Protein AF-C5K508-F1 (afdb_monomer_lite)

Secondary structure (DSSP, 8-state):
--------------------------------------HHHHHHHHHHHHHHHHHHHHHHHHHHHHHHHHHHHHHHHHHHHHHHHHHHHHHHHHHHHHHHHHHHHHHHHHHHHHHHHHHHHHHHHHHHHHS-SSHHHHHHHHHHHHHHHHHS---HHHHHHHHHHHHHHHHHHHHHHHHHHS-----------------------HHHHHHHHHTT-----SGGGHHHHHHHHHHHHHHHHHHHHHHHHHHHHHHHHHHHHHHHHHHHHHHHHHHHHHHHTT-

Organism: Perkinsus marinus (strain ATCC 50983 / TXsc) (NCBI:txid423536)

Sequence (283 aa):
MSNAKNATTDAAASKESHSDAKATANAAAAHTRPQPVDRAYYEKKIDKLSEEIKGLQAKVHDLNEKIHGKSEGKDEFLRKRDLLKQQMDEQQKLVSDLETKRSKTQDGIHSKQTEGRQLRAELSSMQKKLGFSTEDQIDDKIAEIEYRMHTESLDLKKEKELIDGTKALVQKKDRVQNYYFAPTAQKKKGKHNKQGASQAAFKHGLDTLQLFSDMKVDAPKNRDDVPKCLEDLNKRLGEYKDLQKVEYENRQKRREAREAAAKAAAEQADETAKQAETTEVTA

Foldseek 3Di:
DDDDDDDDDDDDDDDDDDDDDDDDDDDDDDPPDPDPDPVVVVVVVVVVVVVVVVVVVVVVVVVVVVVVVVVVVVVVVVVVVVVVVVVVVVVVVVVVVVVVVVVVVVVVVVVVVVVVVVVVVVLVVVCVVLVDDDLVVLVVVLVVLVVCLVPDDDDPVVNVVSVVVNVVSVVSSVVNVCVVPDDPDDPDDDDDDDDDDDFQFDDDDPVRCVVCVVLVADDQGGPVCVVVSVVSVVVSVVVVVVVVVVVVVVVVVVVVVVVVVVVVVVVVVVVVVVVVVVVVVVD

Radius of gyration: 53.63 Å; chains: 1; bounding box: 136×72×134 Å

Structure (mmCIF, N/CA/C/O backbone):
data_AF-C5K508-F1
#
_entry.id   AF-C5K508-F1
#
loop_
_atom_site.group_PDB
_atom_site.id
_atom_site.type_symbol
_atom_site.label_atom_id
_atom_site.label_alt_id
_atom_site.label_comp_id
_atom_site.label_asym_id
_atom_site.label_entity_id
_atom_site.label_seq_id
_atom_site.pdbx_PDB_ins_code
_atom_site.Cartn_x
_atom_site.Cartn_y
_atom_site.Cartn_z
_atom_site.occupancy
_atom_site.B_iso_or_equiv
_atom_site.auth_seq_id
_atom_site.auth_comp_id
_atom_site.auth_asym_id
_atom_site.a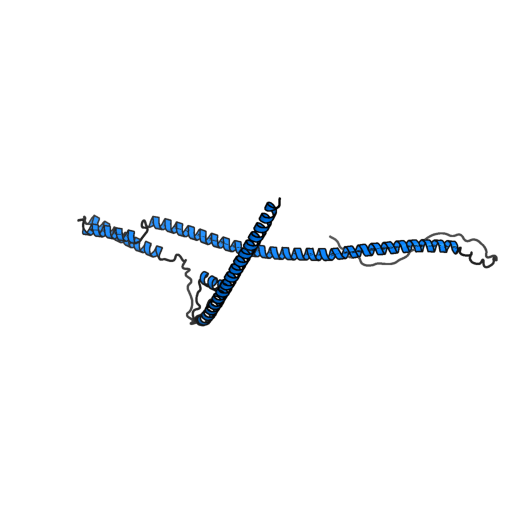uth_atom_id
_atom_site.pdbx_PDB_model_num
ATOM 1 N N . MET A 1 1 ? 55.690 3.849 -3.141 1.00 44.03 1 MET A N 1
ATOM 2 C CA . MET A 1 1 ? 56.473 3.247 -4.235 1.00 44.03 1 MET A CA 1
ATOM 3 C C . MET A 1 1 ? 56.521 4.235 -5.388 1.00 44.03 1 MET A C 1
ATOM 5 O O . MET A 1 1 ? 55.485 4.607 -5.913 1.00 44.03 1 MET A O 1
ATOM 9 N N . SER A 1 2 ? 57.732 4.741 -5.601 1.00 40.25 2 SER A N 1
ATOM 10 C CA . SER A 1 2 ? 58.355 5.394 -6.758 1.00 40.25 2 SER A CA 1
ATOM 11 C C . SER A 1 2 ? 57.509 5.840 -7.965 1.00 40.25 2 SER A C 1
ATOM 13 O O . SER A 1 2 ? 56.996 5.022 -8.717 1.00 40.25 2 SER A O 1
ATOM 15 N N . ASN A 1 3 ? 57.471 7.168 -8.154 1.00 31.98 3 ASN A N 1
ATOM 16 C CA . ASN A 1 3 ? 57.914 7.935 -9.335 1.00 31.98 3 ASN A CA 1
ATOM 17 C C . ASN A 1 3 ? 58.045 7.198 -10.686 1.00 31.98 3 ASN A C 1
ATOM 19 O O . ASN A 1 3 ? 58.852 6.285 -10.799 1.00 31.98 3 ASN A O 1
ATOM 23 N N . ALA A 1 4 ? 57.478 7.755 -11.763 1.00 36.47 4 ALA A N 1
ATOM 24 C CA . ALA A 1 4 ? 58.166 8.776 -12.571 1.00 36.47 4 ALA A CA 1
ATOM 25 C C . ALA A 1 4 ? 57.400 9.097 -13.869 1.00 36.47 4 ALA A C 1
ATOM 27 O O . ALA A 1 4 ? 57.028 8.222 -14.645 1.00 36.47 4 ALA A O 1
ATOM 28 N N . LYS A 1 5 ? 57.237 10.401 -14.100 1.00 44.75 5 LYS A N 1
ATOM 29 C CA . LYS A 1 5 ? 57.062 11.037 -15.409 1.00 44.75 5 LYS A CA 1
ATOM 30 C C . LYS A 1 5 ? 58.228 10.632 -16.317 1.00 44.75 5 LYS A C 1
ATOM 32 O O . LYS A 1 5 ? 59.346 10.552 -15.818 1.00 44.75 5 LYS A O 1
ATOM 37 N N . ASN A 1 6 ? 58.015 10.524 -17.627 1.00 35.09 6 ASN A N 1
ATOM 38 C CA . ASN A 1 6 ? 59.122 10.780 -18.542 1.00 35.09 6 ASN A CA 1
ATOM 39 C C . ASN A 1 6 ? 58.674 11.567 -19.769 1.00 35.09 6 ASN A C 1
ATOM 41 O O . ASN A 1 6 ? 57.766 11.175 -20.499 1.00 35.09 6 ASN A O 1
ATOM 45 N N . ALA A 1 7 ? 59.314 12.723 -19.902 1.00 34.38 7 ALA A N 1
ATOM 46 C CA . ALA A 1 7 ? 59.266 13.630 -21.023 1.00 34.38 7 ALA A CA 1
ATOM 47 C C . ALA A 1 7 ? 60.379 13.274 -22.023 1.00 34.38 7 ALA A C 1
ATOM 49 O O . ALA A 1 7 ? 61.382 12.672 -21.653 1.00 34.38 7 ALA A O 1
ATOM 50 N N . THR A 1 8 ? 60.140 13.670 -23.271 1.00 36.06 8 THR A N 1
ATOM 51 C CA . THR A 1 8 ? 61.057 14.212 -24.286 1.00 36.06 8 THR A CA 1
ATOM 52 C C . THR A 1 8 ? 62.566 14.061 -24.084 1.00 36.06 8 THR A C 1
ATOM 54 O O . THR A 1 8 ? 63.089 14.474 -23.057 1.00 36.06 8 THR A O 1
ATOM 57 N N . THR A 1 9 ? 63.258 13.602 -25.134 1.00 32.59 9 THR A N 1
ATOM 58 C CA . THR A 1 9 ? 64.626 13.961 -25.604 1.00 32.59 9 THR A CA 1
ATOM 59 C C . THR A 1 9 ? 65.100 12.830 -26.525 1.00 32.59 9 THR A C 1
ATOM 61 O O . THR A 1 9 ? 64.701 11.688 -26.342 1.00 32.59 9 THR A O 1
ATOM 64 N N . ASP A 1 10 ? 65.945 12.989 -27.528 1.00 29.41 10 ASP A N 1
ATOM 65 C CA . ASP A 1 10 ? 66.418 14.093 -28.354 1.00 29.41 10 ASP A CA 1
ATOM 66 C C . ASP A 1 10 ? 67.179 13.387 -29.494 1.00 29.41 10 ASP A C 1
ATOM 68 O O . ASP A 1 10 ? 67.627 12.244 -29.350 1.00 29.41 10 ASP A O 1
ATOM 72 N N . ALA A 1 11 ? 67.296 14.042 -30.637 1.00 36.09 11 ALA A N 1
ATOM 73 C CA . ALA A 1 11 ? 68.071 13.556 -31.762 1.00 36.09 11 ALA A CA 1
ATOM 74 C C . ALA A 1 11 ? 69.574 13.709 -31.483 1.00 36.09 11 ALA A C 1
ATOM 76 O O . ALA A 1 11 ? 70.028 14.793 -31.133 1.00 36.09 11 ALA A O 1
ATOM 77 N N . ALA A 1 12 ? 70.372 12.670 -31.735 1.00 30.33 12 ALA A N 1
ATOM 78 C CA . ALA A 1 12 ? 71.797 12.834 -32.018 1.00 30.33 12 ALA A CA 1
ATOM 79 C C . ALA A 1 12 ? 72.340 11.623 -32.782 1.00 30.33 12 ALA A C 1
ATOM 81 O O . ALA A 1 12 ? 72.345 10.493 -32.300 1.00 30.33 12 ALA A O 1
ATOM 82 N N . ALA A 1 13 ? 72.801 11.893 -33.999 1.00 41.47 13 ALA A N 1
ATOM 83 C CA . ALA A 1 13 ? 73.589 10.993 -34.817 1.00 41.47 13 ALA A CA 1
ATOM 84 C C . ALA A 1 13 ? 75.016 10.848 -34.260 1.00 41.47 13 ALA A C 1
ATOM 86 O O . ALA A 1 13 ? 75.629 11.842 -33.875 1.00 41.47 13 ALA A O 1
ATOM 87 N N . SER A 1 14 ? 75.598 9.650 -34.351 1.00 33.84 14 SER A N 1
ATOM 88 C CA . SER A 1 14 ? 77.055 9.470 -34.371 1.00 33.84 14 SER A CA 1
ATOM 89 C C . SER A 1 14 ? 77.450 8.220 -35.167 1.00 33.84 14 SER A C 1
ATOM 91 O O . SER A 1 14 ? 77.230 7.094 -34.734 1.00 33.84 14 SER A O 1
ATOM 93 N N . LYS A 1 15 ? 77.945 8.499 -36.376 1.00 33.75 15 LYS A N 1
ATOM 94 C CA . LYS A 1 15 ? 79.150 8.007 -37.072 1.00 33.75 15 LYS A CA 1
ATOM 95 C C . LYS A 1 15 ? 79.845 6.688 -36.682 1.00 33.75 15 LYS A C 1
ATOM 97 O O . LYS A 1 15 ? 79.906 6.303 -35.526 1.00 33.75 15 LYS A O 1
ATOM 102 N N . GLU A 1 16 ? 80.572 6.236 -37.718 1.00 31.34 16 GLU A N 1
ATOM 103 C CA . GLU A 1 16 ? 81.822 5.450 -37.760 1.00 31.34 16 GLU A CA 1
ATOM 104 C C . GLU A 1 16 ? 81.652 3.930 -37.974 1.00 31.34 16 GLU A C 1
ATOM 106 O O . GLU A 1 16 ? 80.855 3.288 -37.312 1.00 31.34 16 GLU A O 1
ATOM 111 N N . SER A 1 17 ? 82.346 3.272 -38.914 1.00 29.73 17 SER A N 1
ATOM 112 C CA . SER A 1 17 ? 83.700 3.546 -39.422 1.00 29.73 17 SER A CA 1
ATOM 113 C C . SER A 1 17 ? 84.120 2.644 -40.610 1.00 29.73 17 SER A C 1
ATOM 115 O O . SER A 1 17 ? 83.518 1.600 -40.847 1.00 29.73 17 SER A O 1
ATOM 117 N N . HIS A 1 18 ? 85.234 3.062 -41.241 1.00 29.34 18 HIS A N 1
ATOM 118 C CA . HIS A 1 18 ? 86.275 2.279 -41.942 1.00 29.34 18 HIS A CA 1
ATOM 119 C C . HIS A 1 18 ? 85.999 1.771 -43.376 1.00 29.34 18 HIS A C 1
ATOM 121 O O . HIS A 1 18 ? 84.923 1.288 -43.686 1.00 29.34 18 HIS A O 1
ATOM 127 N N . SER A 1 19 ? 86.937 1.832 -44.329 1.00 31.22 19 SER A N 1
ATOM 128 C CA . SER A 1 19 ? 88.363 2.205 -44.302 1.00 31.22 19 SER A CA 1
ATOM 129 C C . SER A 1 19 ? 88.900 2.398 -45.728 1.00 31.22 19 SER A C 1
ATOM 131 O O . SER A 1 19 ? 88.330 1.909 -46.700 1.00 31.22 19 SER A O 1
ATOM 133 N N . ASP A 1 20 ? 90.026 3.101 -45.787 1.00 30.73 20 ASP A N 1
ATOM 134 C CA . ASP A 1 20 ? 90.875 3.512 -46.903 1.00 30.73 20 ASP A CA 1
ATOM 135 C C . ASP A 1 20 ? 91.173 2.503 -48.026 1.00 30.73 20 ASP A C 1
ATOM 137 O O . ASP A 1 20 ? 91.493 1.344 -47.777 1.00 30.73 20 ASP A O 1
ATOM 141 N N . ALA A 1 21 ? 91.276 3.023 -49.256 1.00 31.84 21 ALA A N 1
ATOM 142 C CA . ALA A 1 21 ? 92.360 2.679 -50.182 1.00 31.84 21 ALA A CA 1
ATOM 143 C C . ALA A 1 21 ? 92.530 3.785 -51.243 1.00 31.84 21 ALA A C 1
ATOM 145 O O . ALA A 1 21 ? 91.704 3.973 -52.133 1.00 31.84 21 ALA A O 1
ATOM 146 N N . LYS A 1 22 ? 93.631 4.530 -51.133 1.00 36.38 22 LYS A N 1
ATOM 147 C CA . LYS A 1 22 ? 94.091 5.564 -52.067 1.00 36.38 22 LYS A CA 1
ATOM 148 C C . LYS A 1 22 ? 95.100 4.945 -53.033 1.00 36.38 22 LYS A C 1
ATOM 150 O O . LYS A 1 22 ? 96.170 4.561 -52.574 1.00 36.38 22 LYS A O 1
ATOM 155 N N . ALA A 1 23 ? 94.834 4.936 -54.341 1.00 33.88 23 ALA A N 1
ATOM 156 C CA . ALA A 1 23 ? 95.890 4.823 -55.351 1.00 33.88 23 ALA A CA 1
ATOM 157 C C . ALA A 1 23 ? 95.433 5.268 -56.757 1.00 33.88 23 ALA A C 1
ATOM 159 O O . ALA A 1 23 ? 94.454 4.775 -57.301 1.00 33.88 23 ALA A O 1
ATOM 160 N N . THR A 1 24 ? 96.248 6.159 -57.327 1.00 32.78 24 THR A N 1
ATOM 161 C CA . THR A 1 24 ? 96.555 6.365 -58.755 1.00 32.78 24 THR A CA 1
ATOM 162 C C . THR A 1 24 ? 95.578 7.080 -59.701 1.00 32.78 24 THR A C 1
ATOM 164 O O . THR A 1 24 ? 94.608 6.527 -60.195 1.00 32.78 24 THR A O 1
ATOM 167 N N . ALA A 1 25 ? 96.036 8.282 -60.069 1.00 33.72 25 ALA A N 1
ATOM 168 C CA . ALA A 1 25 ? 96.299 8.718 -61.442 1.00 33.72 25 ALA A CA 1
ATOM 169 C C . ALA A 1 25 ? 95.105 9.047 -62.351 1.00 33.72 25 ALA A C 1
ATOM 171 O O . ALA A 1 25 ? 94.500 8.211 -63.012 1.00 33.72 25 ALA A O 1
ATOM 172 N N . ASN A 1 26 ? 94.895 10.354 -62.464 1.00 43.97 26 ASN A N 1
ATOM 173 C CA . ASN A 1 26 ? 94.191 11.019 -63.542 1.00 43.97 26 ASN A CA 1
ATOM 174 C C . ASN A 1 26 ? 94.974 10.823 -64.860 1.00 43.97 26 ASN A C 1
ATOM 176 O O . ASN A 1 26 ? 96.037 11.417 -65.040 1.00 43.97 26 ASN A O 1
ATOM 180 N N . ALA A 1 27 ? 94.465 9.983 -65.761 1.0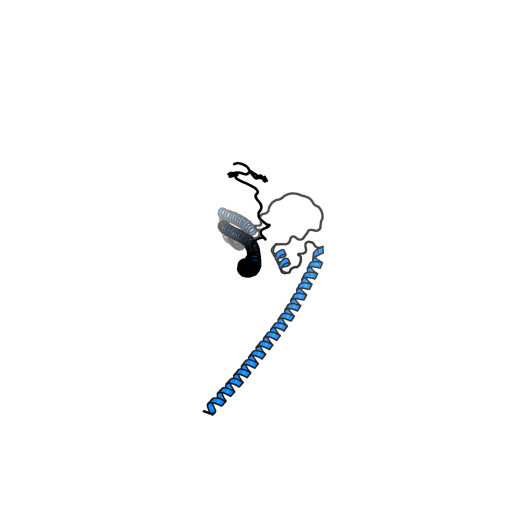0 32.78 27 ALA A N 1
ATOM 181 C CA . ALA A 1 27 ? 94.896 9.901 -67.153 1.00 32.78 27 ALA A CA 1
ATOM 182 C C . ALA A 1 27 ? 93.656 9.714 -68.041 1.00 32.78 27 ALA A C 1
ATOM 184 O O . ALA A 1 27 ? 92.943 8.722 -67.936 1.00 32.78 27 ALA A O 1
ATOM 185 N N . ALA A 1 28 ? 93.398 10.739 -68.853 1.00 43.41 28 ALA A N 1
ATOM 186 C CA . ALA A 1 28 ? 92.425 10.866 -69.935 1.00 43.41 28 ALA A CA 1
ATOM 187 C C . ALA A 1 28 ? 91.608 9.613 -70.326 1.00 43.41 28 ALA A C 1
ATOM 189 O O . ALA A 1 28 ? 92.114 8.697 -70.969 1.00 43.41 28 ALA A O 1
ATOM 190 N N . ALA A 1 29 ? 90.295 9.662 -70.089 1.00 34.56 29 ALA A N 1
ATOM 191 C CA . ALA A 1 29 ? 89.315 8.901 -70.855 1.00 34.56 29 ALA A CA 1
ATOM 192 C C . ALA A 1 29 ? 88.027 9.727 -70.975 1.00 34.56 29 ALA A C 1
ATOM 194 O O . ALA A 1 29 ? 87.603 10.380 -70.025 1.00 34.56 29 ALA A O 1
ATOM 195 N N . ALA A 1 30 ? 87.464 9.738 -72.180 1.00 39.62 30 ALA A N 1
ATOM 196 C CA . ALA A 1 30 ? 86.251 10.433 -72.588 1.00 39.62 30 ALA A CA 1
ATOM 197 C C . ALA A 1 30 ? 85.126 10.396 -71.538 1.00 39.62 30 ALA A C 1
ATOM 199 O O . ALA A 1 30 ? 84.990 9.412 -70.814 1.00 39.62 30 ALA A O 1
ATOM 200 N N . HIS A 1 31 ? 84.262 11.422 -71.524 1.00 45.31 31 HIS A N 1
ATOM 201 C CA . HIS A 1 31 ? 82.922 11.307 -70.940 1.00 45.31 31 HIS A CA 1
ATOM 202 C C . HIS A 1 31 ? 82.271 10.030 -71.490 1.00 45.31 31 HIS A C 1
ATOM 204 O O . HIS A 1 31 ? 81.751 10.007 -72.608 1.00 45.31 31 HIS A O 1
ATOM 210 N N . THR A 1 32 ? 82.320 8.945 -70.724 1.00 55.44 32 THR A N 1
ATOM 211 C CA . THR A 1 32 ? 81.478 7.792 -70.976 1.00 55.44 32 THR A CA 1
ATOM 212 C C . THR A 1 32 ? 80.079 8.288 -70.669 1.00 55.44 32 THR A C 1
ATOM 214 O O . THR A 1 32 ? 79.766 8.657 -69.537 1.00 55.44 32 THR A O 1
ATOM 217 N N . ARG A 1 33 ? 79.253 8.399 -71.718 1.00 53.88 33 ARG A N 1
ATOM 218 C CA . ARG A 1 33 ? 77.805 8.579 -71.567 1.00 53.88 33 ARG A CA 1
ATOM 219 C C . ARG A 1 33 ? 77.362 7.630 -70.448 1.00 53.88 33 ARG A C 1
ATOM 221 O O . ARG A 1 33 ? 77.804 6.476 -70.483 1.00 53.88 33 ARG A O 1
ATOM 228 N N . PRO A 1 34 ? 76.547 8.082 -69.473 1.00 61.75 34 PRO A N 1
ATOM 229 C CA . PRO A 1 34 ? 75.991 7.170 -68.485 1.00 61.75 34 PRO A CA 1
ATOM 230 C C . PRO A 1 34 ? 75.441 5.968 -69.248 1.00 61.75 34 PRO A C 1
ATOM 232 O O . PRO A 1 34 ? 74.721 6.153 -70.237 1.00 61.75 34 PRO A O 1
ATOM 235 N N . GLN A 1 35 ? 75.892 4.770 -68.860 1.00 62.00 35 GLN A N 1
ATOM 236 C CA . GLN A 1 35 ? 75.437 3.504 -69.435 1.00 62.00 35 GLN A CA 1
ATOM 237 C C . GLN A 1 35 ? 73.922 3.609 -69.635 1.00 62.00 35 GLN A C 1
ATOM 239 O O . GLN A 1 35 ? 73.247 4.077 -68.709 1.00 62.00 35 GLN A O 1
ATOM 244 N N . PRO A 1 36 ? 73.386 3.283 -70.826 1.00 61.78 36 PRO A N 1
ATOM 245 C CA . PRO A 1 36 ? 71.960 3.406 -71.065 1.00 61.78 36 PRO A CA 1
ATOM 246 C C . PRO A 1 36 ? 71.253 2.606 -69.976 1.00 61.78 36 PRO A C 1
ATOM 248 O O . PRO A 1 36 ? 71.413 1.391 -69.893 1.00 61.78 36 PRO A O 1
ATOM 251 N N . VAL A 1 37 ? 70.540 3.314 -69.095 1.00 66.94 37 VAL A N 1
ATOM 252 C CA . VAL A 1 37 ? 69.696 2.690 -68.080 1.00 66.94 37 VAL A CA 1
ATOM 253 C C . VAL A 1 37 ? 68.813 1.724 -68.846 1.00 66.94 37 VAL A C 1
ATOM 255 O O . VAL A 1 37 ? 68.147 2.149 -69.792 1.00 66.94 37 VAL A O 1
ATOM 258 N N . ASP A 1 38 ? 68.865 0.441 -68.498 1.00 70.62 38 ASP A N 1
ATOM 259 C CA . ASP A 1 38 ? 68.039 -0.581 -69.127 1.00 70.62 38 ASP A CA 1
ATOM 260 C C . ASP A 1 38 ? 66.575 -0.290 -68.773 1.00 70.62 38 ASP A C 1
ATOM 262 O O . ASP A 1 38 ? 66.031 -0.772 -67.778 1.00 70.62 38 ASP A O 1
ATOM 266 N N . ARG A 1 39 ? 65.964 0.618 -69.542 1.00 76.56 39 ARG A N 1
ATOM 267 C CA . ARG A 1 39 ? 64.620 1.146 -69.296 1.00 76.56 39 ARG A CA 1
ATOM 268 C C . ARG A 1 39 ? 63.618 0.009 -69.245 1.00 76.56 39 ARG A C 1
ATOM 270 O O . ARG A 1 39 ? 62.786 0.002 -68.352 1.00 76.56 39 ARG A O 1
ATOM 277 N N . ALA A 1 40 ? 63.795 -0.999 -70.095 1.00 79.25 40 ALA A N 1
ATOM 278 C CA . ALA A 1 40 ? 62.948 -2.179 -70.127 1.00 79.25 40 ALA A CA 1
ATOM 279 C C . ALA A 1 40 ? 63.028 -3.002 -68.825 1.00 79.25 40 ALA A C 1
ATOM 281 O O . ALA A 1 40 ? 62.028 -3.577 -68.395 1.00 79.25 40 ALA A O 1
ATOM 282 N N . TYR A 1 41 ? 64.191 -3.064 -68.167 1.00 79.94 41 TYR A N 1
ATOM 283 C CA . TYR A 1 41 ? 64.337 -3.727 -66.866 1.00 79.94 41 TYR A CA 1
ATOM 284 C C . TYR A 1 41 ? 63.640 -2.963 -65.732 1.00 79.94 41 TYR A C 1
ATOM 286 O O . TYR A 1 41 ? 62.977 -3.573 -64.887 1.00 79.94 41 TYR A O 1
ATOM 294 N N . TYR A 1 42 ? 63.769 -1.635 -65.707 1.00 81.88 42 TYR A N 1
ATOM 295 C CA . TYR A 1 42 ? 63.142 -0.802 -64.679 1.00 81.88 42 TYR A CA 1
ATOM 296 C C . TYR A 1 42 ? 61.639 -0.614 -64.904 1.00 81.88 42 TYR A C 1
ATOM 298 O O . TYR A 1 42 ? 60.901 -0.649 -63.926 1.00 81.88 42 TYR A O 1
ATOM 306 N N . GLU A 1 43 ? 61.169 -0.524 -66.149 1.00 85.81 43 GLU A N 1
ATOM 307 C CA . GLU A 1 43 ? 59.741 -0.535 -66.504 1.00 85.81 43 GLU A CA 1
ATOM 308 C C . GLU A 1 43 ? 59.072 -1.812 -65.990 1.00 85.81 43 GLU A C 1
ATOM 310 O O . GLU A 1 43 ? 58.127 -1.731 -65.216 1.00 85.81 43 GLU A O 1
ATOM 315 N N . LYS A 1 44 ? 59.662 -2.991 -66.240 1.00 86.56 44 LYS A N 1
ATOM 316 C CA . LYS A 1 44 ? 59.154 -4.264 -65.692 1.00 86.56 44 LYS A CA 1
ATOM 317 C C . LYS A 1 44 ? 59.108 -4.308 -64.162 1.00 86.56 44 LYS A C 1
ATOM 319 O O . LYS A 1 44 ? 58.274 -5.014 -63.597 1.00 86.56 44 LYS A O 1
ATOM 324 N N . LYS A 1 45 ? 60.023 -3.625 -63.465 1.00 88.06 45 LYS A N 1
ATOM 325 C CA . LYS A 1 45 ? 59.984 -3.515 -61.994 1.00 88.06 45 LYS A CA 1
ATOM 326 C C . LYS A 1 45 ? 58.922 -2.528 -61.525 1.00 88.06 45 LYS A C 1
ATOM 328 O O . LYS A 1 45 ? 58.264 -2.809 -60.531 1.00 88.06 45 LYS A O 1
ATOM 333 N N . ILE A 1 46 ? 58.765 -1.404 -62.219 1.00 86.88 46 ILE A N 1
ATOM 334 C CA . ILE A 1 46 ? 57.728 -0.407 -61.942 1.00 86.88 46 ILE A CA 1
ATOM 335 C C . ILE A 1 46 ? 56.348 -1.023 -62.156 1.00 86.88 46 ILE A C 1
ATOM 337 O O . ILE A 1 46 ? 55.488 -0.847 -61.301 1.00 86.88 46 ILE A O 1
ATOM 341 N N . ASP A 1 47 ? 56.160 -1.818 -63.208 1.00 87.75 47 ASP A N 1
ATOM 342 C CA . ASP A 1 47 ? 54.903 -2.516 -63.475 1.00 87.75 47 ASP A CA 1
ATOM 343 C C . ASP A 1 47 ? 54.567 -3.495 -62.349 1.00 87.75 47 ASP A C 1
ATOM 345 O O . ASP A 1 47 ? 53.486 -3.401 -61.769 1.00 87.75 47 ASP A O 1
ATOM 349 N N . LYS A 1 48 ? 55.523 -4.343 -61.944 1.00 91.00 48 LYS A N 1
ATOM 350 C CA . LYS A 1 48 ? 55.359 -5.262 -60.801 1.00 91.00 48 LYS A CA 1
ATOM 351 C C . LYS A 1 48 ? 55.046 -4.529 -59.498 1.00 91.00 48 LYS A C 1
ATOM 353 O O . LYS A 1 48 ? 54.118 -4.907 -58.793 1.00 91.00 48 LYS A O 1
ATOM 358 N N . LEU A 1 49 ? 55.780 -3.458 -59.196 1.00 88.75 49 LEU A N 1
ATOM 359 C CA . LEU A 1 49 ? 55.514 -2.630 -58.018 1.00 88.75 49 LEU A CA 1
ATOM 360 C C . LEU A 1 49 ? 54.137 -1.962 -58.104 1.00 88.75 49 LEU A C 1
ATOM 362 O O . LEU A 1 49 ? 53.446 -1.863 -57.097 1.00 88.75 49 LEU A O 1
ATOM 366 N N . SER A 1 50 ? 53.703 -1.534 -59.290 1.00 88.69 50 SER A N 1
ATOM 367 C CA . SER A 1 50 ? 52.377 -0.947 -59.489 1.00 88.69 50 SER A CA 1
ATOM 368 C C . SER A 1 50 ? 51.259 -1.972 -59.290 1.00 88.69 50 SER A C 1
ATOM 370 O O . SER A 1 50 ? 50.222 -1.636 -58.722 1.00 88.69 50 SER A O 1
ATOM 372 N N . GLU A 1 51 ? 51.467 -3.224 -59.706 1.00 92.69 51 GLU A N 1
ATOM 373 C CA . GLU A 1 51 ? 50.533 -4.327 -59.478 1.00 92.69 51 GLU A CA 1
ATOM 374 C C . GLU A 1 51 ? 50.453 -4.691 -57.994 1.00 92.69 51 GLU A C 1
ATOM 376 O O . GLU A 1 51 ? 49.355 -4.838 -57.455 1.00 92.69 51 GLU A O 1
ATOM 381 N N . GLU A 1 52 ? 51.592 -4.750 -57.301 1.00 93.19 52 GLU A N 1
ATOM 382 C CA . GLU A 1 52 ? 51.638 -4.957 -55.851 1.00 93.19 52 GLU A CA 1
ATOM 383 C C . GLU A 1 52 ? 50.957 -3.811 -55.090 1.00 93.19 52 GLU A C 1
ATOM 385 O O . GLU A 1 52 ? 50.161 -4.065 -54.184 1.00 93.19 52 GLU A O 1
ATOM 390 N N . ILE A 1 53 ? 51.192 -2.554 -55.487 1.00 92.81 53 ILE A N 1
ATOM 391 C CA . ILE A 1 53 ? 50.530 -1.376 -54.907 1.00 92.81 53 ILE A CA 1
ATOM 392 C C . ILE A 1 53 ? 49.019 -1.448 -55.127 1.00 92.81 53 ILE A C 1
ATOM 394 O O . ILE A 1 53 ? 48.269 -1.257 -54.172 1.00 92.81 53 ILE A O 1
ATOM 398 N N . LYS A 1 54 ? 48.556 -1.776 -56.339 1.00 94.19 54 LYS A N 1
ATOM 399 C CA . LYS A 1 54 ? 47.123 -1.955 -56.627 1.00 94.19 54 LYS A CA 1
ATOM 400 C C . LYS A 1 54 ? 46.520 -3.075 -55.777 1.00 94.19 54 LYS A C 1
ATOM 402 O O . LYS A 1 54 ? 45.447 -2.900 -55.204 1.00 94.19 54 LYS A O 1
ATOM 407 N N . GLY A 1 55 ? 47.222 -4.200 -55.638 1.00 93.94 55 GLY A N 1
ATOM 408 C CA . GLY A 1 55 ? 46.789 -5.320 -54.803 1.00 93.94 55 GLY A CA 1
ATOM 409 C C . GLY A 1 55 ? 46.716 -4.970 -53.313 1.00 93.94 55 GLY A C 1
ATOM 410 O O . GLY A 1 55 ? 45.783 -5.383 -52.624 1.00 93.94 55 GLY A O 1
ATOM 411 N N . LEU A 1 56 ? 47.667 -4.186 -52.801 1.00 93.44 56 LEU A N 1
ATOM 412 C CA . LEU A 1 56 ? 47.649 -3.692 -51.422 1.00 93.44 56 LEU A CA 1
ATOM 413 C C . LEU A 1 56 ? 46.558 -2.638 -51.205 1.00 93.44 56 LEU A C 1
ATOM 415 O O . LEU A 1 56 ? 45.866 -2.696 -50.192 1.00 93.44 56 LEU A O 1
ATOM 419 N N . GLN A 1 57 ? 46.351 -1.726 -52.156 1.00 93.19 57 GLN A N 1
ATOM 420 C CA . GLN A 1 57 ? 45.271 -0.737 -52.113 1.00 93.19 57 GLN A CA 1
ATOM 421 C C . GLN A 1 57 ? 43.891 -1.407 -52.092 1.00 93.19 57 GLN A C 1
ATOM 423 O O . GLN A 1 57 ? 43.053 -1.023 -51.279 1.00 93.19 57 GLN A O 1
ATOM 428 N N . ALA A 1 58 ? 43.683 -2.456 -52.895 1.00 94.00 58 ALA A N 1
ATOM 429 C CA . ALA A 1 58 ? 42.456 -3.254 -52.866 1.00 94.00 58 ALA A CA 1
ATOM 430 C C . ALA A 1 58 ? 42.242 -3.930 -51.500 1.00 94.00 58 ALA A C 1
ATOM 432 O O . ALA A 1 58 ? 41.165 -3.841 -50.920 1.00 94.00 58 ALA A O 1
ATOM 433 N N . LYS A 1 59 ? 43.290 -4.525 -50.913 1.00 94.44 59 LYS A N 1
ATOM 434 C CA . LYS A 1 59 ? 43.206 -5.126 -49.569 1.00 94.44 59 LYS A CA 1
ATOM 435 C C . LYS A 1 59 ? 42.912 -4.096 -48.476 1.00 94.44 59 LYS A C 1
ATOM 437 O O . LYS A 1 59 ? 42.179 -4.402 -47.540 1.00 94.44 59 LYS A O 1
ATOM 442 N N . VAL A 1 60 ? 43.482 -2.894 -48.567 1.00 92.44 60 VAL A N 1
ATOM 443 C CA . VAL A 1 60 ? 43.201 -1.794 -47.630 1.00 92.44 60 VAL A CA 1
ATOM 444 C C . VAL A 1 60 ? 41.752 -1.331 -47.762 1.00 92.44 60 VAL A C 1
ATOM 446 O O . VAL A 1 60 ? 41.099 -1.111 -46.744 1.00 92.44 60 VAL A O 1
ATOM 449 N N . HIS A 1 61 ? 41.233 -1.233 -48.986 1.00 92.19 61 HIS A N 1
ATOM 450 C CA . HIS A 1 61 ? 39.831 -0.910 -49.239 1.00 92.19 61 HIS A CA 1
ATOM 451 C C . HIS A 1 61 ? 38.892 -1.962 -48.626 1.00 92.19 61 HIS A C 1
ATOM 453 O O . HIS A 1 61 ? 38.059 -1.617 -47.791 1.00 92.19 61 HIS A O 1
ATOM 459 N N . ASP A 1 62 ? 39.111 -3.246 -48.919 1.00 92.38 62 ASP A N 1
ATOM 460 C CA . ASP A 1 62 ? 38.314 -4.355 -48.374 1.00 92.38 62 ASP A CA 1
ATOM 461 C C . ASP A 1 62 ? 38.352 -4.422 -46.839 1.00 92.38 62 ASP A C 1
ATOM 463 O O . ASP A 1 62 ? 37.361 -4.755 -46.182 1.00 92.38 62 ASP A O 1
ATOM 467 N N . LEU A 1 63 ? 39.515 -4.154 -46.234 1.00 89.50 63 LEU A N 1
ATOM 468 C CA . LEU A 1 63 ? 39.649 -4.108 -44.779 1.00 89.50 63 LEU A CA 1
ATOM 469 C C . LEU A 1 63 ? 38.913 -2.907 -44.191 1.00 89.50 63 LEU A C 1
ATOM 471 O O . LEU A 1 63 ? 38.239 -3.065 -43.174 1.00 89.50 63 LEU A O 1
ATOM 475 N N . ASN A 1 64 ? 38.993 -1.740 -44.829 1.00 88.19 64 ASN A N 1
ATOM 476 C CA . ASN A 1 64 ? 38.250 -0.563 -44.401 1.00 88.19 64 ASN A CA 1
ATOM 477 C C . ASN A 1 64 ? 36.741 -0.799 -44.485 1.00 88.19 64 ASN A C 1
ATOM 479 O O . ASN A 1 64 ? 36.055 -0.525 -43.504 1.00 88.19 64 ASN A O 1
ATOM 483 N N . GLU A 1 65 ? 36.215 -1.378 -45.563 1.00 87.56 65 GLU A N 1
ATOM 484 C CA . GLU A 1 65 ? 34.788 -1.725 -45.657 1.00 87.56 65 GLU A CA 1
ATOM 485 C C . GLU A 1 65 ? 34.357 -2.691 -44.545 1.00 87.56 65 GLU A C 1
ATOM 487 O O . GLU A 1 65 ? 33.341 -2.480 -43.880 1.00 87.56 65 GLU A O 1
ATOM 492 N N . LYS A 1 66 ? 35.173 -3.713 -44.257 1.00 86.94 66 LYS A N 1
ATOM 493 C CA . LYS A 1 66 ? 34.913 -4.655 -43.155 1.00 86.94 66 LYS A CA 1
ATOM 494 C C . LYS A 1 66 ? 34.974 -3.997 -41.777 1.00 86.94 66 LYS A C 1
ATOM 496 O O . LYS A 1 66 ? 34.267 -4.440 -40.872 1.00 86.94 66 LYS A O 1
ATOM 501 N N . ILE A 1 67 ? 35.822 -2.986 -41.587 1.00 81.19 67 ILE A N 1
ATOM 502 C CA . ILE A 1 67 ? 35.910 -2.220 -40.335 1.00 81.19 67 ILE A CA 1
ATOM 503 C C . ILE A 1 67 ? 34.668 -1.341 -40.169 1.00 81.19 67 ILE A C 1
ATOM 505 O O . ILE A 1 67 ? 34.048 -1.384 -39.107 1.00 81.19 67 ILE A O 1
ATOM 509 N N . HIS A 1 68 ? 34.268 -0.609 -41.212 1.00 77.88 68 HIS A N 1
ATOM 510 C CA . HIS A 1 68 ? 33.106 0.282 -41.164 1.00 77.88 68 HIS A CA 1
ATOM 511 C C . HIS A 1 68 ? 31.805 -0.511 -40.975 1.00 77.88 68 HIS A C 1
ATOM 513 O O . HIS A 1 68 ? 31.068 -0.241 -40.028 1.00 77.88 68 HIS A O 1
ATOM 519 N N . GLY A 1 69 ? 31.588 -1.586 -41.744 1.00 76.00 69 GLY A N 1
ATOM 520 C CA . GLY A 1 69 ? 30.394 -2.430 -41.600 1.00 76.00 69 GLY A CA 1
ATOM 521 C C . GLY A 1 69 ? 30.288 -3.141 -40.241 1.00 76.00 69 GLY A C 1
ATOM 522 O O . GLY A 1 69 ? 29.191 -3.350 -39.726 1.00 76.00 69 GLY A O 1
ATOM 523 N N . LYS A 1 70 ? 31.416 -3.479 -39.596 1.00 71.50 70 LYS A N 1
ATOM 524 C CA . LYS A 1 70 ? 31.412 -4.009 -38.215 1.00 71.50 70 LYS A CA 1
ATOM 525 C C . LYS A 1 70 ? 31.192 -2.927 -37.156 1.00 71.50 70 LYS A C 1
ATOM 527 O O . LYS A 1 70 ? 30.694 -3.241 -36.075 1.00 71.50 70 LYS A O 1
ATOM 532 N N . SER A 1 71 ? 31.585 -1.686 -37.432 1.00 70.06 71 SER A N 1
ATOM 533 C CA . SER A 1 71 ? 31.433 -0.566 -36.501 1.00 70.06 71 SER A CA 1
ATOM 534 C C . SER A 1 71 ? 29.970 -0.145 -36.354 1.00 70.06 71 SER A C 1
ATOM 536 O O . SER A 1 71 ? 29.517 0.083 -35.236 1.00 70.06 71 SER A O 1
ATOM 538 N N . GLU A 1 72 ? 29.206 -0.134 -37.447 1.00 68.31 72 GLU A N 1
ATOM 539 C CA . GLU A 1 72 ? 27.791 0.269 -37.443 1.00 68.31 72 GLU A CA 1
ATOM 540 C C . GLU A 1 72 ? 26.920 -0.634 -36.550 1.00 68.31 72 GLU A C 1
ATOM 542 O O . GLU A 1 72 ? 26.135 -0.149 -35.734 1.00 68.31 72 GLU A O 1
ATOM 547 N N . GLY A 1 73 ? 27.127 -1.954 -36.598 1.00 73.75 73 GLY A N 1
ATOM 548 C CA . GLY A 1 73 ? 26.402 -2.892 -35.730 1.00 73.75 73 GLY A CA 1
ATOM 549 C C . GLY A 1 73 ? 26.789 -2.796 -34.247 1.00 73.75 73 GLY A C 1
ATOM 550 O O . GLY A 1 73 ? 25.985 -3.112 -33.364 1.00 73.75 73 GLY A O 1
ATOM 551 N N . LYS A 1 74 ? 28.012 -2.340 -33.947 1.00 78.19 74 LYS A N 1
ATOM 552 C CA . LYS A 1 74 ? 28.501 -2.196 -32.570 1.00 78.19 74 LYS A CA 1
ATOM 553 C C . LYS A 1 74 ? 27.819 -1.031 -31.857 1.00 78.19 74 LYS A C 1
ATOM 555 O O . LYS A 1 74 ? 27.431 -1.186 -30.699 1.00 78.19 74 LYS A O 1
ATOM 560 N N . ASP A 1 75 ? 27.634 0.095 -32.539 1.00 81.19 75 ASP A N 1
ATOM 561 C CA . ASP A 1 75 ? 27.002 1.280 -31.954 1.00 81.19 75 ASP A CA 1
ATOM 562 C C . ASP A 1 75 ? 25.517 1.048 -31.653 1.00 81.19 75 ASP A C 1
ATOM 564 O O . ASP A 1 75 ? 25.029 1.428 -30.585 1.00 81.19 75 ASP A O 1
ATOM 568 N N . GLU A 1 76 ? 24.795 0.344 -32.528 1.00 83.38 76 GLU A N 1
ATOM 569 C CA . GLU A 1 76 ? 23.412 -0.051 -32.245 1.00 83.38 76 GLU A CA 1
ATOM 570 C C . GLU A 1 76 ? 23.301 -1.043 -31.085 1.00 83.38 76 GLU A C 1
ATOM 572 O O . GLU A 1 76 ? 22.405 -0.920 -30.245 1.00 83.38 76 GLU A O 1
ATOM 577 N N . PHE A 1 77 ? 24.205 -2.023 -31.013 1.00 86.38 77 PHE A N 1
ATOM 578 C CA . PHE A 1 77 ? 24.232 -2.981 -29.911 1.00 86.38 77 PHE A CA 1
ATOM 579 C C . PHE A 1 77 ? 24.519 -2.293 -28.573 1.00 86.38 77 PHE A C 1
ATOM 581 O O . PHE A 1 77 ? 23.853 -2.581 -27.579 1.00 86.38 77 PHE A O 1
ATOM 588 N N . LEU A 1 78 ? 25.469 -1.353 -28.545 1.00 87.50 78 LEU A N 1
ATOM 589 C CA . LEU A 1 78 ? 25.775 -0.560 -27.355 1.00 87.50 78 LEU A CA 1
ATOM 590 C C . LEU A 1 78 ? 24.567 0.279 -26.922 1.00 87.50 78 LEU A C 1
ATOM 592 O O . LEU A 1 78 ? 24.206 0.230 -25.749 1.00 87.50 78 LEU A O 1
ATOM 596 N N . ARG A 1 79 ? 23.872 0.941 -27.858 1.00 89.25 79 ARG A N 1
ATOM 597 C CA . ARG A 1 79 ? 22.628 1.673 -27.562 1.00 89.25 79 ARG A CA 1
ATOM 598 C C . ARG A 1 79 ? 21.529 0.766 -27.009 1.00 89.25 79 ARG A C 1
ATOM 600 O O . ARG A 1 79 ? 20.923 1.107 -25.999 1.00 89.25 79 ARG A O 1
ATOM 607 N N . LYS A 1 80 ? 21.284 -0.398 -27.624 1.00 90.12 80 LYS A N 1
ATOM 6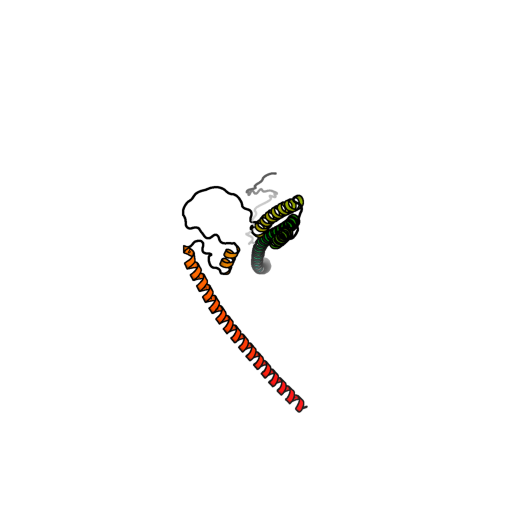08 C CA . LYS A 1 80 ? 20.282 -1.371 -27.144 1.00 90.12 80 LYS A CA 1
ATOM 609 C C . LYS A 1 80 ? 20.643 -1.916 -25.763 1.00 90.12 80 LYS A C 1
ATOM 611 O O . LYS A 1 80 ? 19.773 -2.031 -24.907 1.00 90.12 80 LYS A O 1
ATOM 616 N N . ARG A 1 81 ? 21.922 -2.209 -25.517 1.00 92.94 81 ARG A N 1
ATOM 617 C CA . ARG A 1 81 ? 22.422 -2.635 -24.204 1.00 92.94 81 ARG A CA 1
ATOM 618 C C . ARG A 1 81 ? 22.214 -1.551 -23.151 1.00 92.94 81 ARG A C 1
ATOM 620 O O . ARG A 1 81 ? 21.780 -1.862 -22.048 1.00 92.94 81 ARG A O 1
ATOM 627 N N . ASP A 1 82 ? 22.553 -0.309 -23.468 1.00 92.56 82 ASP A N 1
ATOM 628 C CA . ASP A 1 82 ? 22.443 0.800 -22.523 1.00 92.56 82 ASP A CA 1
ATOM 629 C C . ASP A 1 82 ? 20.973 1.127 -22.229 1.00 92.56 82 ASP A C 1
ATOM 631 O O . ASP A 1 82 ? 20.625 1.338 -21.070 1.00 92.56 82 ASP A O 1
ATOM 635 N N . LEU A 1 83 ? 20.092 1.027 -23.230 1.00 94.00 83 LEU A N 1
ATOM 636 C CA . LEU A 1 83 ? 18.642 1.120 -23.047 1.00 94.00 83 LEU A CA 1
ATOM 637 C C . LEU A 1 83 ? 18.100 -0.002 -22.149 1.00 94.00 83 LEU A C 1
ATOM 639 O O . LEU A 1 83 ? 17.349 0.265 -21.216 1.00 94.00 83 LEU A O 1
ATOM 643 N N . LEU A 1 84 ? 18.502 -1.255 -22.389 1.00 93.62 84 LEU A N 1
ATOM 644 C CA . LEU A 1 84 ? 18.095 -2.389 -21.553 1.00 93.62 84 LEU A CA 1
ATOM 645 C C . LEU A 1 84 ? 18.586 -2.231 -20.111 1.00 93.62 84 LEU A C 1
ATOM 647 O O . LEU A 1 84 ? 17.847 -2.519 -19.177 1.00 93.62 84 LEU A O 1
ATOM 651 N N . LYS A 1 85 ? 19.810 -1.731 -19.906 1.00 95.12 85 LYS A N 1
ATOM 652 C CA . LYS A 1 85 ? 20.321 -1.421 -18.564 1.00 95.12 85 LYS A CA 1
ATOM 653 C C . LYS A 1 85 ? 19.498 -0.336 -17.878 1.00 95.12 85 LYS A C 1
ATOM 655 O O . LYS A 1 85 ? 19.128 -0.519 -16.727 1.00 95.12 85 LYS A O 1
ATOM 660 N N . GLN A 1 86 ? 19.157 0.740 -18.587 1.00 95.94 86 GLN A N 1
ATOM 661 C CA . GLN A 1 86 ? 18.288 1.791 -18.050 1.00 95.94 86 GLN A CA 1
ATOM 662 C C . GLN A 1 86 ? 16.919 1.240 -17.637 1.00 95.94 86 GLN A C 1
ATOM 664 O O . GLN A 1 86 ? 16.444 1.557 -16.550 1.00 95.94 86 GLN A O 1
ATOM 669 N N . GLN A 1 87 ? 16.319 0.370 -18.456 1.00 95.62 87 GLN A N 1
ATOM 670 C CA . GLN A 1 87 ? 15.054 -0.292 -18.124 1.00 95.62 87 GLN A CA 1
ATOM 671 C C . GLN A 1 87 ? 15.178 -1.188 -16.887 1.00 95.62 87 GLN A C 1
ATOM 673 O O . GLN A 1 87 ? 14.304 -1.156 -16.024 1.00 95.62 87 GLN A O 1
ATOM 678 N N . MET A 1 88 ? 16.264 -1.954 -16.766 1.00 94.44 88 MET A N 1
ATOM 679 C CA . MET A 1 88 ? 16.517 -2.783 -15.584 1.00 94.44 88 MET A CA 1
ATOM 680 C C . MET A 1 88 ? 16.709 -1.933 -14.324 1.00 94.44 88 MET A C 1
ATOM 682 O O . MET A 1 88 ? 16.138 -2.253 -13.285 1.00 94.44 88 MET A O 1
ATOM 686 N N . ASP A 1 89 ? 17.461 -0.834 -14.410 1.00 96.06 89 ASP A N 1
ATOM 687 C CA . ASP A 1 89 ? 17.680 0.079 -13.285 1.00 96.06 89 ASP A CA 1
ATOM 688 C C . ASP A 1 89 ? 16.374 0.761 -12.848 1.00 96.06 89 ASP A C 1
ATOM 690 O O . ASP A 1 89 ? 16.120 0.936 -11.654 1.00 96.06 89 ASP A O 1
ATOM 694 N N . GLU A 1 90 ? 15.521 1.140 -13.801 1.00 95.00 90 GLU A N 1
ATOM 695 C CA . GLU A 1 90 ? 14.199 1.709 -13.532 1.00 95.00 90 GLU A CA 1
ATOM 696 C C . GLU A 1 90 ? 13.265 0.686 -12.873 1.00 95.00 90 GLU A C 1
ATOM 698 O O . GLU A 1 90 ? 12.648 0.976 -11.844 1.00 95.00 90 GLU A O 1
ATOM 703 N N . GLN A 1 91 ? 13.220 -0.538 -13.403 1.00 95.25 91 GLN A N 1
ATOM 704 C CA . GLN A 1 91 ? 12.457 -1.632 -12.806 1.00 95.25 91 GLN A CA 1
ATOM 705 C C . GLN A 1 91 ? 12.961 -1.972 -11.400 1.00 95.25 91 GLN A C 1
ATOM 707 O O . GLN A 1 91 ? 12.149 -2.147 -10.495 1.00 95.25 91 GLN A O 1
ATOM 712 N N . GLN A 1 92 ? 14.275 -1.988 -11.170 1.00 95.94 92 GLN A N 1
ATOM 713 C CA . GLN A 1 92 ? 14.851 -2.262 -9.853 1.00 95.94 92 GLN A CA 1
ATOM 714 C C . GLN A 1 92 ? 14.461 -1.195 -8.819 1.00 95.94 92 GLN A C 1
ATOM 716 O O . GLN A 1 92 ? 14.178 -1.526 -7.665 1.00 95.94 92 GLN A O 1
ATOM 721 N N . LYS A 1 93 ? 14.396 0.083 -9.221 1.00 96.50 93 LYS A N 1
ATOM 722 C CA . LYS A 1 93 ? 13.900 1.169 -8.358 1.00 96.50 93 LYS A CA 1
ATOM 723 C C . LYS A 1 93 ? 12.428 0.973 -8.004 1.00 96.50 93 LYS A C 1
ATOM 725 O O . LYS A 1 93 ? 12.080 1.042 -6.828 1.00 96.50 93 LYS A O 1
ATOM 730 N N . LEU A 1 94 ? 11.587 0.659 -8.991 1.00 96.25 94 LEU A N 1
ATOM 731 C CA . LEU A 1 94 ? 10.165 0.382 -8.764 1.00 96.25 94 LEU A CA 1
ATOM 732 C C . LEU A 1 94 ? 9.951 -0.819 -7.836 1.00 96.25 94 LEU A C 1
ATOM 734 O O . LEU A 1 94 ? 9.104 -0.759 -6.946 1.00 96.25 94 LEU A O 1
ATOM 738 N N . VAL A 1 95 ? 10.729 -1.890 -8.012 1.00 95.62 95 VAL A N 1
ATOM 739 C CA . VAL A 1 95 ? 10.680 -3.073 -7.144 1.00 95.62 95 VAL A CA 1
ATOM 740 C C . VAL A 1 95 ? 11.058 -2.703 -5.712 1.00 95.62 95 VAL A C 1
ATOM 742 O O . VAL A 1 95 ? 10.292 -3.002 -4.801 1.00 95.62 95 VAL A O 1
ATOM 745 N N . SER A 1 96 ? 12.159 -1.977 -5.509 1.00 96.19 96 SER A N 1
ATOM 746 C CA . SER A 1 96 ? 12.578 -1.512 -4.179 1.00 96.19 96 SER A CA 1
ATOM 747 C C . SER A 1 96 ? 11.501 -0.645 -3.504 1.00 96.19 96 SER A C 1
ATOM 749 O O . SER A 1 96 ? 11.138 -0.853 -2.343 1.00 96.19 96 SER A O 1
ATOM 751 N N . ASP A 1 97 ? 10.898 0.290 -4.241 1.00 96.06 97 ASP A N 1
ATOM 752 C CA . ASP A 1 97 ? 9.827 1.142 -3.718 1.00 96.06 97 ASP A CA 1
ATOM 753 C C . ASP A 1 97 ? 8.565 0.343 -3.357 1.00 96.06 97 ASP A C 1
ATOM 755 O O . ASP A 1 97 ? 7.917 0.608 -2.339 1.00 96.06 97 ASP A O 1
ATOM 759 N N . LEU A 1 98 ? 8.199 -0.653 -4.166 1.00 96.12 98 LEU A N 1
ATOM 760 C CA . LEU A 1 98 ? 7.073 -1.539 -3.875 1.00 96.12 98 LEU A CA 1
ATOM 761 C C . LEU A 1 98 ? 7.361 -2.455 -2.683 1.00 96.12 98 LEU A C 1
ATOM 763 O O . LEU A 1 98 ? 6.479 -2.650 -1.847 1.00 96.12 98 LEU A O 1
ATOM 767 N N . GLU A 1 99 ? 8.580 -2.969 -2.557 1.00 95.69 99 GLU A N 1
ATOM 768 C CA . GLU A 1 99 ? 9.007 -3.786 -1.421 1.00 95.69 99 GLU A CA 1
ATOM 769 C C . GLU A 1 99 ? 8.983 -2.991 -0.115 1.00 95.69 99 GLU A C 1
ATOM 771 O O . GLU A 1 99 ? 8.453 -3.474 0.888 1.00 95.69 99 GLU A O 1
ATOM 776 N N . THR A 1 100 ? 9.459 -1.742 -0.120 1.00 96.50 100 THR A N 1
ATOM 777 C CA . THR A 1 100 ? 9.401 -0.887 1.076 1.00 96.50 100 THR A CA 1
ATOM 778 C C . THR A 1 100 ? 7.963 -0.558 1.478 1.00 96.50 100 THR A C 1
ATOM 780 O O . THR A 1 100 ? 7.645 -0.562 2.671 1.00 96.50 100 THR A O 1
ATOM 783 N N . LYS A 1 101 ? 7.065 -0.311 0.514 1.00 95.31 101 LYS A N 1
ATOM 784 C CA . LYS A 1 101 ? 5.631 -0.113 0.784 1.00 95.31 101 LYS A CA 1
ATOM 785 C C . LYS A 1 101 ? 4.986 -1.386 1.326 1.00 95.31 101 LYS A C 1
ATOM 787 O O . LYS A 1 101 ? 4.313 -1.325 2.353 1.00 95.31 101 LYS A O 1
ATOM 792 N N . ARG A 1 102 ? 5.234 -2.535 0.688 1.00 96.56 102 ARG A N 1
ATOM 793 C CA . ARG A 1 102 ? 4.732 -3.844 1.126 1.00 96.56 102 ARG A CA 1
ATOM 794 C C . ARG A 1 102 ? 5.170 -4.144 2.555 1.00 96.56 102 ARG A C 1
ATOM 796 O O . ARG A 1 102 ? 4.323 -4.501 3.366 1.00 96.56 102 ARG A O 1
ATOM 803 N N . SER A 1 103 ? 6.455 -3.968 2.856 1.00 95.62 103 SER A N 1
ATOM 804 C CA . SER A 1 103 ? 7.022 -4.208 4.184 1.00 95.62 103 SER A CA 1
ATOM 805 C C . SER A 1 103 ? 6.333 -3.346 5.248 1.00 95.62 103 SER A C 1
ATOM 807 O O . SER A 1 103 ? 5.767 -3.878 6.198 1.00 95.62 103 SER A O 1
ATOM 809 N N . LYS A 1 104 ? 6.205 -2.030 5.018 1.00 95.94 104 LYS A N 1
ATOM 810 C CA . LYS A 1 104 ? 5.501 -1.115 5.940 1.00 95.94 104 LYS A CA 1
ATOM 811 C C . LYS A 1 104 ? 4.041 -1.504 6.178 1.00 95.94 104 LYS A C 1
ATOM 813 O O . LYS A 1 104 ? 3.565 -1.465 7.312 1.00 95.94 104 LYS A O 1
ATOM 818 N N . THR A 1 105 ? 3.311 -1.859 5.121 1.00 94.25 105 THR A N 1
ATOM 819 C CA . THR A 1 105 ? 1.914 -2.294 5.249 1.00 94.25 105 THR A CA 1
ATOM 820 C C . THR A 1 105 ? 1.820 -3.619 5.999 1.00 94.25 105 THR A C 1
ATOM 822 O O . THR A 1 105 ? 0.958 -3.772 6.862 1.00 94.25 105 THR A O 1
ATOM 825 N N . GLN A 1 106 ? 2.715 -4.562 5.710 1.00 95.25 106 GLN A N 1
ATOM 826 C CA . GLN A 1 106 ? 2.758 -5.865 6.362 1.00 95.25 106 GLN A CA 1
ATOM 827 C C . GLN A 1 106 ? 3.091 -5.744 7.856 1.00 95.25 106 GLN A C 1
ATOM 829 O O . GLN A 1 106 ? 2.401 -6.354 8.673 1.00 95.25 106 GLN A O 1
ATOM 834 N N . ASP A 1 107 ? 4.051 -4.895 8.224 1.00 95.62 107 ASP A N 1
ATOM 835 C CA . ASP A 1 107 ? 4.387 -4.594 9.619 1.00 95.62 107 ASP A CA 1
ATOM 836 C C . ASP A 1 107 ? 3.211 -3.931 10.351 1.00 95.62 107 ASP A C 1
ATOM 838 O O . ASP A 1 107 ? 2.883 -4.294 11.483 1.00 95.62 107 ASP A O 1
ATOM 842 N N . GLY A 1 108 ? 2.511 -3.003 9.688 1.00 94.31 108 GLY A N 1
ATOM 843 C CA . GLY A 1 108 ? 1.305 -2.372 10.226 1.00 94.31 108 GLY A CA 1
ATOM 844 C C . GLY A 1 108 ? 0.159 -3.363 10.460 1.00 94.31 108 GLY A C 1
ATOM 845 O O . GLY A 1 108 ? -0.499 -3.310 11.501 1.00 94.31 108 GLY A O 1
ATOM 846 N N . ILE A 1 109 ? -0.065 -4.295 9.526 1.00 94.00 109 ILE A N 1
ATOM 847 C CA . ILE A 1 109 ? -1.054 -5.374 9.674 1.00 94.00 109 ILE A CA 1
ATOM 848 C C . ILE A 1 109 ? -0.662 -6.292 10.830 1.00 94.00 109 ILE A C 1
ATOM 850 O O . ILE A 1 109 ? -1.509 -6.615 11.663 1.00 94.00 109 ILE A O 1
ATOM 854 N N . HIS A 1 110 ? 0.610 -6.691 10.905 1.00 95.06 110 HIS A N 1
ATOM 855 C CA . HIS A 1 110 ? 1.090 -7.567 11.965 1.00 95.06 110 HIS A CA 1
ATOM 856 C C . HIS A 1 110 ? 0.920 -6.916 13.342 1.00 95.06 110 HIS A C 1
ATOM 858 O O . HIS A 1 110 ? 0.359 -7.541 14.238 1.00 95.06 110 HIS A O 1
ATOM 864 N N . SER A 1 111 ? 1.299 -5.643 13.482 1.00 94.38 111 SER A N 1
ATOM 865 C CA . SER A 1 111 ? 1.125 -4.859 14.711 1.00 94.38 111 SER A CA 1
ATOM 866 C C . SER A 1 111 ? -0.344 -4.762 15.146 1.00 94.38 111 SER A C 1
ATOM 868 O O . SER A 1 111 ? -0.686 -5.083 16.281 1.00 94.38 111 SER A O 1
ATOM 870 N N . LYS A 1 112 ? -1.262 -4.433 14.226 1.00 92.56 112 LYS A N 1
ATOM 871 C CA . LYS A 1 112 ? -2.703 -4.393 14.541 1.00 92.56 112 LYS A CA 1
ATOM 872 C C . LYS A 1 112 ? -3.264 -5.770 14.895 1.00 92.56 112 LYS A C 1
ATOM 874 O O . LYS A 1 112 ? -4.156 -5.891 15.735 1.00 92.56 112 LYS A O 1
ATOM 879 N N . GLN A 1 113 ? -2.773 -6.828 14.253 1.00 92.88 113 GLN A N 1
ATOM 880 C CA . GLN A 1 113 ? -3.220 -8.187 14.537 1.00 92.88 113 GLN A CA 1
ATOM 881 C C . GLN A 1 113 ? -2.736 -8.660 15.912 1.00 92.88 113 GLN A C 1
ATOM 883 O O . GLN A 1 113 ? -3.506 -9.305 16.629 1.00 92.88 113 GLN A O 1
ATOM 888 N N . THR A 1 114 ? -1.489 -8.360 16.286 1.00 92.94 114 THR A N 1
ATOM 889 C CA . THR A 1 114 ? -0.946 -8.689 17.609 1.00 92.94 114 THR A CA 1
ATOM 890 C C . THR A 1 114 ? -1.641 -7.878 18.697 1.00 92.94 114 THR A C 1
ATOM 892 O O . THR A 1 114 ? -2.085 -8.480 19.673 1.00 92.94 114 THR A O 1
ATOM 895 N N . GLU A 1 115 ? -1.866 -6.579 18.490 1.00 89.94 115 GLU A N 1
ATOM 896 C CA . GLU A 1 115 ? -2.654 -5.728 19.391 1.00 89.94 115 GLU A CA 1
ATOM 897 C C . GLU A 1 115 ? -4.082 -6.269 19.556 1.00 89.94 115 GLU A C 1
ATOM 899 O O . GLU A 1 115 ? -4.539 -6.499 20.672 1.00 89.94 115 GLU A O 1
ATOM 904 N N . GLY A 1 116 ? -4.769 -6.605 18.460 1.00 86.88 116 GLY A N 1
ATOM 905 C CA . GLY A 1 116 ? -6.108 -7.194 18.526 1.00 86.88 116 GLY A CA 1
ATOM 906 C C . GLY A 1 116 ? -6.146 -8.549 19.244 1.00 86.88 116 GLY A C 1
ATOM 907 O O . GLY A 1 116 ? -7.121 -8.861 19.928 1.00 86.88 116 GLY A O 1
ATOM 908 N N . ARG A 1 117 ? -5.097 -9.376 19.117 1.00 90.81 117 ARG A N 1
ATOM 909 C CA . ARG A 1 117 ? -4.968 -10.631 19.883 1.00 90.81 117 ARG A CA 1
ATOM 910 C C . ARG A 1 117 ? -4.742 -10.357 21.369 1.00 90.81 117 ARG A C 1
ATOM 912 O O . ARG A 1 117 ? -5.369 -11.026 22.185 1.00 90.81 117 ARG A O 1
ATOM 919 N N . GLN A 1 118 ? -3.895 -9.386 21.706 1.00 89.69 118 GLN A N 1
ATOM 920 C CA . GLN A 1 118 ? -3.630 -8.980 23.087 1.00 89.69 118 GLN A CA 1
ATOM 921 C C . GLN A 1 118 ? -4.886 -8.413 23.748 1.00 89.69 118 GLN A C 1
ATOM 923 O O . GLN A 1 118 ? -5.245 -8.883 24.820 1.00 89.69 118 GLN A O 1
ATOM 928 N N . LEU A 1 119 ? -5.615 -7.517 23.076 1.00 80.88 119 LEU A N 1
ATOM 929 C CA . LEU A 1 119 ? -6.876 -6.960 23.574 1.00 80.88 119 LEU A CA 1
ATOM 930 C C . LEU A 1 119 ? -7.924 -8.050 23.816 1.00 80.88 119 LEU A C 1
ATOM 932 O O . LEU A 1 119 ? -8.570 -8.059 24.858 1.00 80.88 119 LEU A O 1
ATOM 936 N N . ARG A 1 120 ? -8.069 -9.025 22.906 1.00 84.88 120 ARG A N 1
ATOM 937 C CA . ARG A 1 120 ? -8.982 -10.165 23.121 1.00 84.88 120 ARG A CA 1
ATOM 938 C C . ARG A 1 120 ? -8.543 -11.066 24.275 1.00 84.88 120 ARG A C 1
ATOM 940 O O . ARG A 1 120 ? -9.391 -11.550 25.022 1.00 84.88 120 ARG A O 1
ATOM 947 N N . ALA A 1 121 ? -7.242 -11.310 24.422 1.00 86.94 121 ALA A N 1
ATOM 948 C CA . ALA A 1 121 ? -6.710 -12.093 25.533 1.00 86.94 121 ALA A CA 1
ATOM 949 C C . ALA A 1 121 ? -6.910 -11.369 26.875 1.00 86.94 121 ALA A C 1
ATOM 951 O O . ALA A 1 121 ? -7.325 -11.993 27.853 1.00 86.94 121 ALA A O 1
ATOM 952 N N . GLU A 1 122 ? -6.684 -10.055 26.907 1.00 82.44 122 GLU A N 1
ATOM 953 C CA . GLU A 1 122 ? -6.949 -9.202 28.062 1.00 82.44 122 GLU A CA 1
ATOM 954 C C . GLU A 1 122 ? -8.438 -9.225 28.416 1.00 82.44 122 GLU A C 1
ATOM 956 O O . GLU A 1 122 ? -8.764 -9.536 29.562 1.00 82.44 122 GLU A O 1
ATOM 961 N N . LEU A 1 123 ? -9.323 -9.041 27.431 1.00 78.69 123 LEU A N 1
ATOM 962 C CA . LEU A 1 123 ? -10.779 -9.119 27.581 1.00 78.69 123 LEU A CA 1
ATOM 963 C C . LEU A 1 123 ? -11.207 -10.469 28.158 1.00 78.69 123 LEU A C 1
ATOM 965 O O . LEU A 1 123 ? -11.911 -10.507 29.165 1.00 78.69 123 LEU A O 1
ATOM 969 N N . SER A 1 124 ? -10.705 -11.579 27.615 1.00 83.94 124 SER A N 1
ATOM 970 C CA . SER A 1 124 ? -10.998 -12.914 28.148 1.00 83.94 124 SER A CA 1
ATOM 971 C C . SER A 1 124 ? -10.488 -13.093 29.584 1.00 83.94 124 SER A C 1
ATOM 973 O O . SER A 1 124 ? -11.184 -13.652 30.433 1.00 83.94 124 SER A O 1
ATOM 975 N N . SER A 1 125 ? -9.285 -12.602 29.898 1.00 85.19 125 SER A N 1
ATOM 976 C CA . SER A 1 125 ? -8.729 -12.680 31.255 1.00 85.19 125 SER A CA 1
ATOM 977 C C . SER A 1 125 ? -9.513 -11.824 32.259 1.00 85.19 125 SER A C 1
ATOM 979 O O . SER A 1 125 ? -9.705 -12.235 33.403 1.00 85.19 125 SER A O 1
ATOM 981 N N . MET A 1 126 ? -9.999 -10.657 31.831 1.00 71.69 126 MET A N 1
ATOM 982 C CA . MET A 1 126 ? -10.791 -9.724 32.632 1.00 71.69 126 MET A CA 1
ATOM 983 C C . MET A 1 126 ? -12.210 -10.256 32.852 1.00 71.69 126 MET A C 1
ATOM 985 O O . MET A 1 126 ? -12.678 -10.242 33.987 1.00 71.69 126 MET A O 1
ATOM 989 N N . GLN A 1 127 ? -12.849 -10.826 31.824 1.00 75.56 127 GLN A N 1
ATOM 990 C CA . GLN A 1 127 ? -14.127 -11.540 31.949 1.00 75.56 127 GLN A CA 1
ATOM 991 C C . GLN A 1 127 ? -14.031 -12.682 32.969 1.00 75.56 127 GLN A C 1
ATOM 993 O O . GLN A 1 127 ? -14.874 -12.791 33.857 1.00 75.56 127 GLN A O 1
ATOM 998 N N . LYS A 1 128 ? -12.954 -13.482 32.921 1.00 82.94 128 LYS A N 1
ATOM 999 C CA . LYS A 1 128 ? -12.701 -14.535 33.922 1.00 82.94 128 LYS A CA 1
ATOM 1000 C C . LYS A 1 128 ? -12.534 -13.979 35.340 1.00 82.94 128 LYS A C 1
ATOM 1002 O O . LYS A 1 128 ? -12.989 -14.611 36.286 1.00 82.94 128 LYS A O 1
ATOM 1007 N N . LYS A 1 129 ? -11.902 -12.808 35.503 1.00 79.12 129 LYS A N 1
ATOM 1008 C CA . LYS A 1 129 ? -11.731 -12.146 36.814 1.00 79.12 129 LYS A CA 1
ATOM 1009 C C . LYS A 1 129 ? -13.032 -11.554 37.360 1.00 79.12 129 LYS A C 1
ATOM 1011 O O . LYS A 1 129 ? -13.226 -11.552 38.572 1.00 79.12 129 LYS A O 1
ATOM 1016 N N . LEU A 1 130 ? -13.889 -11.014 36.493 1.00 72.06 130 LEU A N 1
ATOM 1017 C CA . LEU A 1 130 ? -15.160 -10.404 36.890 1.00 72.06 130 LEU A CA 1
ATOM 1018 C C . LEU A 1 130 ? -16.228 -11.465 37.195 1.00 72.06 130 LEU A C 1
ATOM 1020 O O . LEU A 1 130 ? -17.068 -11.234 38.062 1.00 72.06 130 LEU A O 1
ATOM 1024 N N . GLY A 1 131 ? -16.160 -12.635 36.548 1.00 75.25 131 GLY A N 1
ATOM 1025 C CA . GLY A 1 131 ? -17.073 -13.764 36.774 1.00 75.25 131 GLY A CA 1
ATOM 1026 C C . GLY A 1 131 ? -18.484 -13.557 36.212 1.00 75.25 131 GLY A C 1
ATOM 1027 O O . GLY A 1 131 ? -19.303 -14.466 36.291 1.00 75.25 131 GLY A O 1
ATOM 1028 N N . PHE A 1 132 ? -18.743 -12.386 35.628 1.00 74.81 132 PHE A N 1
ATOM 1029 C CA . PHE A 1 132 ? -19.983 -12.003 34.965 1.00 74.81 132 PHE A CA 1
ATOM 1030 C C . PHE A 1 132 ? -19.636 -11.436 33.593 1.00 74.81 132 PHE A C 1
ATOM 1032 O O . PHE A 1 132 ? -18.668 -10.683 33.451 1.00 74.81 132 PHE A O 1
ATOM 1039 N N . SER A 1 133 ? -20.391 -11.848 32.579 1.00 67.56 133 SER A N 1
ATOM 1040 C CA . SER A 1 133 ? -20.125 -11.480 31.187 1.00 67.56 133 SER A CA 1
ATOM 1041 C C . SER A 1 133 ? -20.908 -10.247 30.741 1.00 67.56 133 SER A C 1
ATOM 1043 O O . SER A 1 133 ? -20.375 -9.470 29.949 1.00 67.56 133 SER A O 1
ATOM 1045 N N . THR A 1 134 ? -22.106 -10.034 31.290 1.00 71.56 134 THR A N 1
ATOM 1046 C CA . THR A 1 134 ? -23.014 -8.926 30.960 1.00 71.56 134 THR A CA 1
ATOM 1047 C C . THR A 1 134 ? -23.532 -8.240 32.224 1.00 71.56 134 THR A C 1
ATOM 1049 O O . THR A 1 134 ? -23.523 -8.832 33.305 1.00 71.56 134 THR A O 1
ATOM 1052 N N . GLU A 1 135 ? -23.970 -6.985 32.094 1.00 77.12 135 GLU A N 1
ATOM 1053 C CA . GLU A 1 135 ? -24.635 -6.250 33.182 1.00 77.12 135 GLU A CA 1
ATOM 1054 C C . GLU A 1 135 ? -25.933 -6.945 33.607 1.00 77.12 135 GLU A C 1
ATOM 1056 O O . GLU A 1 135 ? -26.170 -7.094 34.802 1.00 77.12 135 GLU A O 1
ATOM 1061 N N . ASP A 1 136 ? -26.684 -7.487 32.644 1.00 80.38 136 ASP A N 1
ATOM 1062 C CA . ASP A 1 136 ? -27.934 -8.218 32.886 1.00 80.38 136 ASP A CA 1
ATOM 1063 C C . ASP A 1 136 ? -27.738 -9.402 33.846 1.00 80.38 136 ASP A C 1
ATOM 1065 O O . ASP A 1 136 ? -28.523 -9.598 34.762 1.00 80.38 136 ASP A O 1
ATOM 1069 N N . GLN A 1 137 ? -26.626 -10.143 33.726 1.00 79.62 137 GLN A N 1
ATOM 1070 C CA . GLN A 1 137 ? -26.316 -11.254 34.641 1.00 79.62 137 GLN A CA 1
ATOM 1071 C C . GLN A 1 137 ? -26.062 -10.797 36.082 1.00 79.62 137 GLN A C 1
ATOM 1073 O O . GLN A 1 137 ? -26.201 -11.587 37.018 1.00 79.62 137 GLN A O 1
ATOM 1078 N N . ILE A 1 138 ? -25.613 -9.555 36.265 1.00 77.56 138 ILE A N 1
ATOM 1079 C CA . ILE A 1 138 ? -25.413 -8.973 37.591 1.00 77.56 138 ILE A CA 1
ATOM 1080 C C . ILE A 1 138 ? -26.757 -8.498 38.144 1.00 77.56 138 ILE A C 1
ATOM 1082 O O . ILE A 1 138 ? -27.035 -8.757 39.314 1.00 77.56 138 ILE A O 1
ATOM 1086 N N . ASP A 1 139 ? -27.592 -7.878 37.312 1.00 79.81 139 ASP A N 1
ATOM 1087 C CA . ASP A 1 139 ? -28.925 -7.404 37.694 1.00 79.81 139 ASP A CA 1
ATOM 1088 C C . ASP A 1 139 ? -29.875 -8.559 38.035 1.00 79.81 139 ASP A C 1
ATOM 1090 O O . ASP A 1 139 ? -30.517 -8.512 39.081 1.00 79.81 139 ASP A O 1
ATOM 1094 N N . ASP A 1 140 ? -29.876 -9.643 37.253 1.00 85.12 140 ASP A N 1
ATOM 1095 C CA . ASP A 1 140 ? -30.646 -10.861 37.544 1.00 85.12 140 ASP A CA 1
ATOM 1096 C C . ASP A 1 140 ? -30.271 -11.444 38.913 1.00 85.12 140 ASP A C 1
ATOM 1098 O O . ASP A 1 140 ? -31.124 -11.875 39.689 1.00 85.12 140 ASP A O 1
ATOM 1102 N N . LYS A 1 141 ? -28.976 -11.418 39.247 1.00 82.50 141 LYS A N 1
ATOM 1103 C CA . LYS A 1 141 ? -28.470 -11.940 40.518 1.00 82.50 141 LYS A CA 1
ATOM 1104 C C . LYS A 1 141 ? -28.770 -11.019 41.696 1.00 82.50 141 LYS A C 1
ATOM 1106 O O . LYS A 1 141 ? -28.978 -11.502 42.807 1.00 82.50 141 LYS A O 1
ATOM 1111 N N . ILE A 1 142 ? -28.780 -9.705 41.475 1.00 84.75 142 ILE A N 1
ATOM 1112 C CA . ILE A 1 142 ? -29.236 -8.734 42.475 1.00 84.75 142 ILE A CA 1
ATOM 1113 C C . ILE A 1 142 ? -30.734 -8.934 42.724 1.00 84.75 142 ILE A C 1
ATOM 1115 O O . ILE A 1 142 ? -31.123 -9.070 43.880 1.00 84.75 142 ILE A O 1
ATOM 1119 N N . ALA A 1 143 ? -31.541 -9.069 41.669 1.00 85.12 143 ALA A N 1
ATOM 1120 C CA . ALA A 1 143 ? -32.975 -9.323 41.767 1.00 85.12 143 ALA A CA 1
ATOM 1121 C C . ALA A 1 143 ? -33.286 -10.646 42.487 1.00 85.12 143 ALA A C 1
ATOM 1123 O O . ALA A 1 143 ? -34.195 -10.696 43.313 1.00 85.12 143 ALA A O 1
ATOM 1124 N N . GLU A 1 144 ? -32.511 -11.708 42.241 1.00 85.94 144 GLU A N 1
ATOM 1125 C CA . GLU A 1 144 ? -32.638 -12.979 42.965 1.00 85.94 144 GLU A CA 1
ATOM 1126 C C . GLU A 1 144 ? -32.357 -12.807 44.469 1.00 85.94 144 GLU A C 1
ATOM 1128 O O . GLU A 1 144 ? -33.103 -13.321 45.305 1.00 85.94 144 GLU A O 1
ATOM 1133 N N . ILE A 1 145 ? -31.313 -12.050 44.833 1.00 84.38 145 ILE A N 1
ATOM 1134 C CA . ILE A 1 145 ? -30.981 -11.772 46.238 1.00 84.38 145 ILE A CA 1
ATOM 1135 C C . ILE A 1 145 ? -32.056 -10.898 46.897 1.00 84.38 145 ILE A C 1
ATOM 1137 O O . ILE A 1 145 ? -32.465 -11.194 48.018 1.00 84.38 145 ILE A O 1
ATOM 1141 N N . GLU A 1 146 ? -32.537 -9.860 46.215 1.00 83.69 146 GLU A N 1
ATOM 1142 C CA . GLU A 1 146 ? -33.604 -8.980 46.704 1.00 83.69 146 GLU A CA 1
ATOM 1143 C C . GLU A 1 146 ? -34.912 -9.749 46.898 1.00 83.69 146 GLU A C 1
ATOM 1145 O O . GLU A 1 146 ? -35.523 -9.677 47.964 1.00 83.69 146 GLU A O 1
ATOM 1150 N N . TYR A 1 147 ? -35.311 -10.559 45.915 1.00 86.44 147 TYR A N 1
ATOM 1151 C CA . TYR A 1 147 ? -36.485 -11.419 46.020 1.00 86.44 147 TYR A CA 1
ATOM 1152 C C . TYR A 1 147 ? -36.366 -12.371 47.210 1.00 86.44 147 TYR A C 1
ATOM 1154 O O . T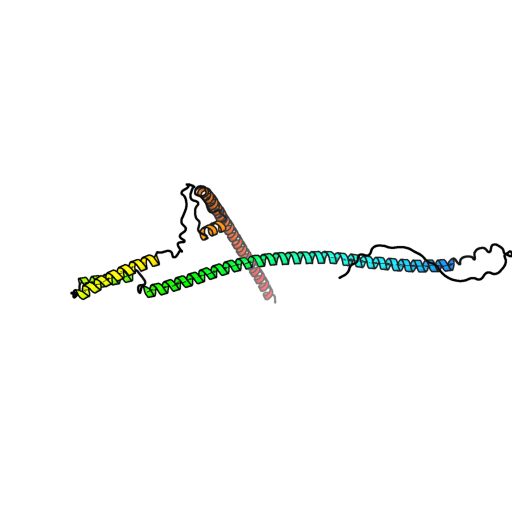YR A 1 147 ? -37.304 -12.502 47.999 1.00 86.44 147 TYR A O 1
ATOM 1162 N N . ARG A 1 148 ? -35.194 -12.987 47.397 1.00 84.50 148 ARG A N 1
ATOM 1163 C CA . ARG A 1 148 ? -34.924 -13.866 48.535 1.00 84.50 148 ARG A CA 1
ATOM 1164 C C . ARG A 1 148 ? -35.023 -13.127 49.869 1.00 84.50 148 ARG A C 1
ATOM 1166 O O . ARG A 1 148 ? -35.641 -13.641 50.793 1.00 84.50 148 ARG A O 1
ATOM 1173 N N . MET A 1 149 ? -34.468 -11.918 49.966 1.00 83.38 149 MET A N 1
ATOM 1174 C CA . MET A 1 149 ? -34.579 -11.077 51.164 1.00 83.38 149 MET A CA 1
ATOM 1175 C C . MET A 1 149 ? -36.026 -10.667 51.465 1.00 83.38 149 MET A C 1
ATOM 1177 O O . MET A 1 149 ? -36.400 -10.557 52.628 1.00 83.38 149 MET A O 1
ATOM 1181 N N . HIS A 1 150 ? -36.841 -10.448 50.433 1.00 81.31 150 HIS A N 1
ATOM 1182 C CA . HIS A 1 150 ? -38.243 -10.062 50.587 1.00 81.31 150 HIS A CA 1
ATOM 1183 C C . HIS A 1 150 ? -39.191 -11.231 50.883 1.00 81.31 150 HIS A C 1
ATOM 1185 O O . HIS A 1 150 ? -40.271 -11.003 51.428 1.00 81.31 150 HIS A O 1
ATOM 1191 N N . THR A 1 151 ? -38.824 -12.462 50.521 1.00 82.25 151 THR A N 1
ATOM 1192 C CA . THR A 1 151 ? -39.710 -13.635 50.627 1.00 82.25 151 THR A CA 1
ATOM 1193 C C . THR A 1 151 ? -39.302 -14.632 51.707 1.00 82.25 151 THR A C 1
ATOM 1195 O O . THR A 1 151 ? -40.171 -15.305 52.261 1.00 82.25 151 THR A O 1
ATOM 1198 N N . GLU A 1 152 ? -38.017 -14.722 52.053 1.00 80.62 152 GLU A N 1
ATOM 1199 C CA . GLU A 1 152 ? -37.521 -15.614 53.101 1.00 80.62 152 GLU A CA 1
ATOM 1200 C C . GLU A 1 152 ? -37.297 -14.860 54.420 1.00 80.62 152 GLU A C 1
ATOM 1202 O O . GLU A 1 152 ? -36.719 -13.777 54.459 1.00 80.62 152 GLU A O 1
ATOM 1207 N N . SER A 1 153 ? -37.692 -15.467 55.542 1.00 81.25 153 SER A N 1
ATOM 1208 C CA . SER A 1 153 ? -37.312 -14.979 56.873 1.00 81.25 153 SER A CA 1
ATOM 1209 C C . SER A 1 153 ? -35.881 -15.416 57.193 1.00 81.25 153 SER A C 1
ATOM 1211 O O . SER A 1 153 ? -35.632 -16.567 57.558 1.00 81.25 153 SER A O 1
ATOM 1213 N N . LEU A 1 154 ? -34.927 -14.503 57.020 1.00 77.88 154 LEU A N 1
ATOM 1214 C CA . LEU A 1 154 ? -33.505 -14.741 57.257 1.00 77.88 154 LEU A CA 1
ATOM 1215 C C . LEU A 1 154 ? -33.084 -14.273 58.657 1.00 77.88 154 LEU A C 1
ATOM 1217 O O . LEU A 1 154 ? -33.653 -13.348 59.225 1.00 77.88 154 LEU A O 1
ATOM 1221 N N . ASP A 1 155 ? -32.061 -14.919 59.216 1.00 85.81 155 ASP A N 1
ATOM 1222 C CA . ASP A 1 155 ? -31.406 -14.448 60.441 1.00 85.81 155 ASP A CA 1
ATOM 1223 C C . ASP A 1 155 ? -30.577 -13.183 60.140 1.00 85.81 155 ASP A C 1
ATOM 1225 O O . ASP A 1 155 ? -30.014 -13.068 59.046 1.00 85.81 155 ASP A O 1
ATOM 1229 N N . LEU A 1 156 ? -30.425 -12.271 61.110 1.00 79.06 156 LEU A N 1
ATOM 1230 C CA . LEU A 1 156 ? -29.781 -10.957 60.912 1.00 79.06 156 LEU A CA 1
ATOM 1231 C C . LEU A 1 156 ? -28.377 -11.062 60.293 1.00 79.06 156 LEU A C 1
ATOM 1233 O O . LEU A 1 156 ? -27.943 -10.191 59.540 1.00 79.06 156 LEU A O 1
ATOM 1237 N N . LYS A 1 157 ? -27.641 -12.133 60.616 1.00 85.00 157 LYS A N 1
ATOM 1238 C CA . LYS A 1 157 ? -26.310 -12.393 60.049 1.00 85.00 157 LYS A CA 1
ATOM 1239 C C . LYS A 1 157 ? -26.372 -12.683 58.549 1.00 85.00 157 LYS A C 1
ATOM 1241 O O . LYS A 1 157 ? -25.568 -12.138 57.801 1.00 85.00 157 LYS A O 1
ATOM 1246 N N . LYS A 1 158 ? -27.337 -13.500 58.117 1.00 81.69 158 LYS A N 1
ATOM 1247 C CA . LYS A 1 158 ? -27.524 -13.873 56.707 1.00 81.69 158 LYS A CA 1
ATOM 1248 C C . LYS A 1 158 ? -28.051 -12.700 55.891 1.00 81.69 158 LYS A C 1
ATOM 1250 O O . LYS A 1 158 ? -27.598 -12.486 54.774 1.00 81.69 158 LYS A O 1
ATOM 1255 N N . GLU A 1 159 ? -28.961 -11.915 56.460 1.00 79.69 159 GLU A N 1
ATOM 1256 C CA . GLU A 1 159 ? -29.470 -10.701 55.819 1.00 79.69 159 GLU A CA 1
ATOM 1257 C C . GLU A 1 159 ? -28.340 -9.688 55.575 1.00 79.69 159 GLU A C 1
ATOM 1259 O O . GLU A 1 159 ? -28.182 -9.174 54.468 1.00 79.69 159 GLU A O 1
ATOM 1264 N N . LYS A 1 160 ? -27.465 -9.485 56.568 1.00 84.38 160 LYS A N 1
ATOM 1265 C CA . LYS A 1 160 ? -26.283 -8.628 56.419 1.00 84.38 160 LYS A CA 1
ATOM 1266 C C . LYS A 1 160 ? -25.305 -9.144 55.353 1.00 84.38 160 LYS A C 1
ATOM 1268 O O . LYS A 1 160 ? -24.806 -8.348 54.562 1.00 84.38 160 LYS A O 1
ATOM 1273 N N . GLU A 1 161 ? -25.052 -10.452 55.302 1.00 86.25 161 GLU A N 1
ATOM 1274 C CA . GLU A 1 161 ? -24.206 -11.068 54.267 1.00 86.25 161 GLU A CA 1
ATOM 1275 C C . GLU A 1 161 ? -24.773 -10.878 52.852 1.00 86.25 161 GLU A C 1
ATOM 1277 O O . GLU A 1 161 ? -24.017 -10.586 51.925 1.00 86.25 161 GLU A O 1
ATOM 1282 N N . LEU A 1 162 ? -26.094 -10.990 52.676 1.00 81.94 162 LEU A N 1
ATOM 1283 C CA . LEU A 1 162 ? -26.748 -10.749 51.387 1.00 81.94 162 LEU A CA 1
ATOM 1284 C C . LEU A 1 162 ? -26.675 -9.275 50.966 1.00 81.94 162 LEU A C 1
ATOM 1286 O O . LEU A 1 162 ? -26.393 -9.002 49.801 1.00 81.94 162 LEU A O 1
ATOM 1290 N N . ILE A 1 163 ? -26.837 -8.338 51.907 1.00 81.00 163 ILE A N 1
ATOM 1291 C CA . ILE A 1 163 ? -26.678 -6.892 51.665 1.00 81.00 163 ILE A CA 1
ATOM 1292 C C . ILE A 1 163 ? -25.233 -6.541 51.276 1.00 81.00 163 ILE A C 1
ATOM 1294 O O . ILE A 1 163 ? -24.988 -5.714 50.396 1.00 81.00 163 ILE A O 1
ATOM 1298 N N . ASP A 1 164 ? -24.245 -7.149 51.930 1.00 82.62 164 ASP A N 1
ATOM 1299 C CA . ASP A 1 164 ? -22.842 -6.939 51.571 1.00 82.62 164 ASP A CA 1
ATOM 1300 C C . ASP A 1 164 ? -22.511 -7.603 50.217 1.00 82.62 164 ASP A C 1
ATOM 1302 O O . ASP A 1 164 ? -21.741 -7.056 49.419 1.00 82.62 164 ASP A O 1
ATOM 1306 N N . GLY A 1 165 ? -23.171 -8.722 49.899 1.00 78.06 165 GLY A N 1
ATOM 1307 C CA . GLY A 1 165 ? -23.133 -9.381 48.594 1.00 78.06 165 GLY A CA 1
ATOM 1308 C C . GLY A 1 165 ? -23.696 -8.527 47.451 1.00 78.06 165 GLY A C 1
ATOM 1309 O O . GLY A 1 165 ? -23.042 -8.406 46.411 1.00 78.06 165 GLY A O 1
ATOM 1310 N N . THR A 1 166 ? -24.854 -7.882 47.630 1.00 79.44 166 THR A N 1
ATOM 1311 C CA . THR A 1 166 ? -25.443 -6.973 46.625 1.00 79.44 166 THR A CA 1
ATOM 1312 C C . THR A 1 166 ? -24.580 -5.738 46.402 1.00 79.44 166 THR A C 1
ATOM 1314 O O . THR A 1 166 ? -24.321 -5.383 45.253 1.00 79.44 166 THR A O 1
ATOM 1317 N N . LYS A 1 167 ? -24.007 -5.137 47.454 1.00 81.31 167 LYS A N 1
ATOM 1318 C CA . LYS A 1 167 ? -23.032 -4.036 47.298 1.00 81.31 167 LYS A CA 1
ATOM 1319 C C . LYS A 1 167 ? -21.820 -4.448 46.461 1.00 81.31 167 LYS A C 1
ATOM 1321 O O . LYS A 1 167 ? -21.377 -3.689 45.598 1.00 81.31 167 LYS A O 1
ATOM 1326 N N . ALA A 1 168 ? -21.285 -5.648 46.687 1.00 81.00 168 ALA A N 1
ATOM 1327 C CA . ALA A 1 168 ? -20.167 -6.168 45.904 1.00 81.00 168 ALA A CA 1
ATOM 1328 C C . ALA A 1 168 ? -20.550 -6.437 44.435 1.00 81.00 168 ALA A C 1
ATOM 1330 O O . ALA A 1 168 ? -19.719 -6.258 43.544 1.00 81.00 168 ALA A O 1
ATOM 1331 N N . LEU A 1 169 ? -21.793 -6.850 44.166 1.00 80.69 169 LEU A N 1
ATOM 1332 C CA . LEU A 1 169 ? -22.325 -7.037 42.811 1.00 80.69 169 LEU A CA 1
ATOM 1333 C C . LEU A 1 169 ? -22.505 -5.702 42.079 1.00 80.69 169 LEU A C 1
ATOM 1335 O O . LEU A 1 169 ? -22.044 -5.579 40.947 1.00 80.69 169 LEU A O 1
ATOM 1339 N N . VAL A 1 170 ? -23.038 -4.672 42.740 1.00 80.12 170 VAL A N 1
ATOM 1340 C CA . VAL A 1 170 ? -23.151 -3.312 42.177 1.00 80.12 170 VAL A CA 1
ATOM 1341 C C . VAL A 1 170 ? -21.773 -2.744 41.815 1.00 80.12 170 VAL A C 1
ATOM 1343 O O . VAL A 1 170 ? -21.575 -2.243 40.712 1.00 80.12 170 VAL A O 1
ATOM 1346 N N . GLN A 1 171 ? -20.765 -2.919 42.675 1.00 80.12 171 GLN A N 1
ATOM 1347 C CA . GLN A 1 171 ? -19.389 -2.518 42.347 1.00 80.12 171 GLN A CA 1
ATOM 1348 C C . GLN A 1 171 ? -18.817 -3.280 41.143 1.00 80.12 171 GLN A C 1
ATOM 1350 O O . GLN A 1 171 ? -18.011 -2.739 40.387 1.00 80.12 171 GLN A O 1
ATOM 1355 N N . LYS A 1 172 ? -19.198 -4.549 40.951 1.00 79.06 172 LYS A N 1
ATOM 1356 C CA . LYS A 1 172 ? -18.809 -5.316 39.760 1.00 79.06 172 LYS A CA 1
ATOM 1357 C C . LYS A 1 172 ? -19.539 -4.823 38.512 1.00 79.06 172 LYS A C 1
ATOM 1359 O O . LYS A 1 172 ? -18.897 -4.774 37.466 1.00 79.06 172 LYS A O 1
ATOM 1364 N N . LYS A 1 173 ? -20.804 -4.401 38.623 1.00 76.75 173 LYS A N 1
ATOM 1365 C CA . LYS A 1 173 ? -21.584 -3.803 37.527 1.00 76.75 173 LYS A CA 1
ATOM 1366 C C . LYS A 1 173 ? -20.915 -2.546 36.985 1.00 76.75 173 LYS A C 1
ATOM 1368 O O . LYS A 1 173 ? -20.617 -2.496 35.796 1.00 76.75 173 LYS A O 1
ATOM 1373 N N . ASP A 1 174 ? -20.541 -1.611 37.857 1.00 75.62 174 ASP A N 1
ATOM 1374 C CA . ASP A 1 174 ? -19.821 -0.396 37.450 1.00 75.62 174 ASP A CA 1
ATOM 1375 C C . ASP A 1 174 ? -18.509 -0.725 36.722 1.00 75.62 174 ASP A C 1
ATOM 1377 O O . ASP A 1 174 ? -18.116 -0.056 35.766 1.00 75.62 174 ASP A O 1
ATOM 1381 N N . ARG A 1 175 ? -17.803 -1.776 37.152 1.00 72.06 175 ARG A N 1
ATOM 1382 C CA . ARG A 1 175 ? -16.552 -2.206 36.508 1.00 72.06 175 ARG A CA 1
ATOM 1383 C C . ARG A 1 175 ? -16.790 -2.856 35.148 1.00 72.06 175 ARG A C 1
ATOM 1385 O O . ARG A 1 175 ? -15.965 -2.662 34.262 1.00 72.06 175 ARG A O 1
ATOM 1392 N N . VAL A 1 176 ? -17.885 -3.595 34.984 1.00 71.62 176 VAL A N 1
ATOM 1393 C CA . VAL A 1 176 ? -18.315 -4.182 33.708 1.00 71.62 176 VAL A CA 1
ATOM 1394 C C . VAL A 1 176 ? -18.723 -3.076 32.728 1.00 71.62 176 VAL A C 1
ATOM 1396 O O . VAL A 1 176 ? -18.185 -3.021 31.622 1.00 71.62 176 VAL A O 1
ATOM 1399 N N . GLN A 1 177 ? -19.558 -2.130 33.160 1.00 70.69 177 GLN A N 1
ATOM 1400 C CA . GLN A 1 177 ? -20.038 -1.016 32.339 1.00 70.69 177 GLN A CA 1
ATOM 1401 C C . GLN A 1 177 ? -18.896 -0.132 31.834 1.00 70.69 177 GLN A C 1
ATOM 1403 O O . GLN A 1 177 ? -18.753 0.112 30.634 1.00 70.69 177 GLN A O 1
ATOM 1408 N N . ASN A 1 178 ? -18.007 0.285 32.740 1.00 67.19 178 ASN A N 1
ATOM 1409 C CA . ASN A 1 178 ? -16.841 1.088 32.378 1.00 67.19 178 ASN A CA 1
ATOM 1410 C C . ASN A 1 178 ? -15.866 0.346 31.453 1.00 67.19 178 ASN A C 1
ATOM 1412 O O . ASN A 1 178 ? -15.050 0.989 30.801 1.00 67.19 178 ASN A O 1
ATOM 1416 N N . TYR A 1 179 ? -15.919 -0.985 31.388 1.00 64.94 179 TYR A N 1
ATOM 1417 C CA . TYR A 1 179 ? -15.002 -1.787 30.585 1.00 64.94 179 TYR A CA 1
ATOM 1418 C C . TYR A 1 179 ? -15.516 -2.041 29.165 1.00 64.94 179 TYR A C 1
ATOM 1420 O O . TYR A 1 179 ? -14.734 -1.974 28.219 1.00 64.94 179 TYR A O 1
ATOM 1428 N N . TYR A 1 180 ? -16.821 -2.269 28.995 1.00 61.91 180 TYR A N 1
ATOM 1429 C CA . TYR A 1 180 ? -17.422 -2.436 27.668 1.00 61.91 180 TYR A CA 1
ATOM 1430 C C . TYR A 1 180 ? -17.631 -1.102 26.933 1.00 61.91 180 TYR A C 1
ATOM 1432 O O . TYR A 1 180 ? -17.593 -1.082 25.704 1.00 61.91 180 TYR A O 1
ATOM 1440 N N . PHE A 1 181 ? -17.796 0.011 27.662 1.00 56.12 181 PHE A N 1
ATOM 1441 C CA . PHE A 1 181 ? -18.013 1.341 27.075 1.00 56.12 181 PHE A CA 1
ATOM 1442 C C . PHE A 1 181 ? -16.785 2.264 27.050 1.00 56.12 181 PHE A C 1
ATOM 1444 O O . PHE A 1 181 ? -16.835 3.305 26.391 1.00 56.12 181 PHE A O 1
ATOM 1451 N N . ALA A 1 182 ? -15.671 1.931 27.714 1.00 48.56 182 ALA A N 1
ATOM 1452 C CA . ALA A 1 182 ? -14.446 2.711 27.553 1.00 48.56 182 ALA A CA 1
ATOM 1453 C C . ALA A 1 182 ? -13.773 2.354 26.217 1.00 48.56 182 ALA A C 1
ATOM 1455 O O . ALA A 1 182 ? -13.333 1.216 26.044 1.00 48.56 182 ALA A O 1
ATOM 1456 N N . PRO A 1 183 ? -13.591 3.314 25.288 1.00 44.97 183 PRO A N 1
ATOM 1457 C CA . PRO A 1 183 ? -12.683 3.102 24.178 1.00 44.97 183 PRO A CA 1
ATOM 1458 C C . PRO A 1 183 ? -11.302 2.911 24.799 1.00 44.97 183 PRO A C 1
ATOM 1460 O O . PRO A 1 183 ? -10.776 3.828 25.438 1.00 44.97 183 PRO A O 1
ATOM 1463 N N . THR A 1 184 ? -10.706 1.734 24.634 1.00 53.47 184 THR A N 1
ATOM 1464 C CA . THR A 1 184 ? -9.315 1.453 25.006 1.00 53.47 184 THR A CA 1
ATOM 1465 C C . THR A 1 184 ? -8.372 2.179 24.042 1.00 53.47 184 THR A C 1
ATOM 1467 O O . THR A 1 184 ? -7.576 1.578 23.335 1.00 53.47 184 THR A O 1
ATOM 1470 N N . ALA A 1 185 ? -8.491 3.503 23.976 1.00 47.91 185 ALA A N 1
ATOM 1471 C CA . ALA A 1 185 ? -7.532 4.399 23.368 1.00 47.91 185 ALA A CA 1
ATOM 1472 C C . ALA A 1 185 ? -6.730 5.025 24.510 1.00 47.91 185 ALA A C 1
ATOM 1474 O O . ALA A 1 185 ? -7.264 5.713 25.383 1.00 47.91 185 ALA A O 1
ATOM 1475 N N . GLN A 1 186 ? -5.428 4.758 24.519 1.00 46.12 186 GLN A N 1
ATOM 1476 C CA . GLN A 1 186 ? -4.471 5.316 25.463 1.00 46.12 186 GLN A CA 1
ATOM 1477 C C . GLN A 1 186 ? -4.625 6.846 25.572 1.00 46.12 186 GLN A C 1
ATOM 1479 O O . GLN A 1 186 ? -4.270 7.597 24.663 1.00 46.12 186 GLN A O 1
ATOM 1484 N N . LYS A 1 187 ? -5.106 7.335 26.721 1.00 43.12 187 LYS A N 1
ATOM 1485 C CA . LYS A 1 187 ? -5.024 8.757 27.082 1.00 43.12 187 LYS A CA 1
ATOM 1486 C C . LYS A 1 187 ? -3.559 9.121 27.345 1.00 43.12 187 LYS A C 1
ATOM 1488 O O . LYS A 1 187 ? -3.078 9.013 28.472 1.00 43.12 187 LYS A O 1
ATOM 1493 N N . LYS A 1 188 ? -2.852 9.621 26.326 1.00 42.31 188 LYS A N 1
ATOM 1494 C CA . LYS A 1 188 ? -1.640 10.428 26.539 1.00 42.31 188 LYS A CA 1
ATOM 1495 C C . LYS A 1 188 ? -2.041 11.742 27.218 1.00 42.31 188 LYS A C 1
ATOM 1497 O O . LYS A 1 188 ? -2.634 12.620 26.598 1.00 42.31 188 LYS A O 1
ATOM 1502 N N . LYS A 1 189 ? -1.705 11.876 28.504 1.00 40.56 189 LYS A N 1
ATOM 1503 C CA . LYS A 1 189 ? -1.692 13.161 29.215 1.00 40.56 189 LYS A CA 1
ATOM 1504 C C . LYS A 1 189 ? -0.539 14.013 28.671 1.00 40.56 189 LYS A C 1
ATOM 1506 O O . LYS A 1 189 ? 0.617 13.739 28.971 1.00 40.56 189 LYS A O 1
ATOM 1511 N N . GLY A 1 190 ? -0.863 15.053 27.908 1.00 39.66 190 GLY A N 1
ATOM 1512 C CA . GLY A 1 190 ? 0.013 16.192 27.629 1.00 39.66 190 GLY A CA 1
ATOM 1513 C C . GLY A 1 190 ? -0.686 17.467 28.096 1.00 39.66 190 GLY A C 1
ATOM 1514 O O . GLY A 1 190 ? -1.809 17.735 27.678 1.00 39.66 190 GLY A O 1
ATOM 1515 N N . LYS A 1 191 ? -0.060 18.202 29.020 1.00 44.25 191 LYS A N 1
ATOM 1516 C CA . LYS A 1 191 ? -0.569 19.431 29.648 1.00 44.25 191 LYS A CA 1
ATOM 1517 C C . LYS A 1 191 ? 0.130 20.651 29.020 1.00 44.25 191 LYS A C 1
ATOM 1519 O O . LYS A 1 191 ? 1.320 20.566 28.745 1.00 44.25 191 LYS A O 1
ATOM 1524 N N . HIS A 1 192 ? -0.612 21.764 28.925 1.00 39.38 192 HIS A N 1
ATOM 1525 C CA . HIS A 1 192 ? -0.266 23.118 28.428 1.00 39.38 192 HIS A CA 1
ATOM 1526 C C . HIS A 1 192 ? -0.124 23.274 26.894 1.00 39.38 192 HIS A C 1
ATOM 1528 O O . HIS A 1 192 ? 0.437 22.412 26.243 1.00 39.38 192 HIS A O 1
ATOM 1534 N N . ASN A 1 193 ? -0.596 24.342 26.233 1.00 34.38 193 ASN A N 1
ATOM 1535 C CA . ASN A 1 193 ? -0.956 25.684 26.696 1.00 34.38 193 ASN A CA 1
ATOM 1536 C C . ASN A 1 193 ? -1.882 26.417 25.693 1.00 34.38 193 ASN A C 1
ATOM 1538 O O . ASN A 1 193 ? -1.811 26.167 24.496 1.00 34.38 193 ASN A O 1
ATOM 1542 N N . LYS A 1 194 ? -2.583 27.421 26.234 1.00 35.28 194 LYS A N 1
ATOM 1543 C CA . LYS A 1 194 ? -3.100 28.667 25.633 1.00 35.28 194 LYS A CA 1
ATOM 1544 C C . LYS A 1 194 ? -4.307 28.645 24.680 1.00 35.28 194 LYS A C 1
ATOM 1546 O O . LYS A 1 194 ? -4.234 28.250 23.524 1.00 35.28 194 LYS A O 1
ATOM 1551 N N . GLN A 1 195 ? -5.385 29.250 25.192 1.00 41.69 195 GLN A N 1
ATOM 1552 C CA . GLN A 1 195 ? -6.425 29.932 24.429 1.00 41.69 195 GLN A CA 1
ATOM 1553 C C . GLN A 1 195 ? -5.834 30.863 23.360 1.00 41.69 195 GLN A C 1
ATOM 1555 O O . GLN A 1 195 ? -4.981 31.703 23.648 1.00 41.69 195 GLN A O 1
ATOM 1560 N N . GLY A 1 196 ? -6.367 30.732 22.150 1.00 33.03 196 GLY A N 1
ATOM 1561 C CA . GLY A 1 196 ? -6.221 31.655 21.034 1.00 33.03 196 GLY A CA 1
ATOM 1562 C C . GLY A 1 196 ? -7.245 31.260 19.976 1.00 33.03 196 GLY A C 1
ATOM 1563 O O . GLY A 1 196 ? -7.142 30.191 19.383 1.00 33.03 196 GLY A O 1
ATOM 1564 N N . ALA A 1 197 ? -8.284 32.073 19.815 1.00 45.00 197 ALA A N 1
ATOM 1565 C CA . ALA A 1 197 ? -9.354 31.851 18.857 1.00 45.00 197 ALA A CA 1
ATOM 1566 C C . ALA A 1 197 ? -8.802 31.793 17.421 1.00 45.00 197 ALA A C 1
ATOM 1568 O O . ALA A 1 197 ? -8.316 32.788 16.894 1.00 45.00 197 ALA A O 1
ATOM 1569 N N . SER A 1 198 ? -8.900 30.629 16.786 1.00 44.81 198 SER A N 1
ATOM 1570 C CA . SER A 1 198 ? -8.916 30.475 15.330 1.00 44.81 198 SER A CA 1
ATOM 1571 C C . SER A 1 198 ? -9.823 29.286 15.017 1.00 44.81 198 SER A C 1
ATOM 1573 O O . SER A 1 198 ? -9.876 28.330 15.793 1.00 44.81 198 SER A O 1
ATOM 1575 N N . GLN A 1 199 ? -10.636 29.405 13.969 1.00 54.91 199 GLN A N 1
ATOM 1576 C CA . GLN A 1 199 ? -11.668 28.434 13.599 1.00 54.91 199 GLN A CA 1
ATOM 1577 C C . GLN A 1 199 ? -11.096 27.009 13.620 1.00 54.91 199 GLN A C 1
ATOM 1579 O O . GLN A 1 199 ? -10.109 26.716 12.951 1.00 54.91 199 GLN A O 1
ATOM 1584 N N . ALA A 1 200 ? -11.687 26.135 14.434 1.00 61.56 200 ALA A N 1
ATOM 1585 C CA . ALA A 1 200 ? -11.157 24.798 14.652 1.00 61.56 200 ALA A CA 1
ATOM 1586 C C . ALA A 1 200 ? -11.198 23.986 13.348 1.00 61.56 200 ALA A C 1
ATOM 1588 O O . ALA A 1 200 ? -12.276 23.646 12.863 1.00 61.56 200 ALA A O 1
ATOM 1589 N N . ALA A 1 201 ? -10.023 23.675 12.801 1.00 75.56 201 ALA A N 1
ATOM 1590 C CA . ALA A 1 201 ? -9.876 22.748 11.689 1.00 75.56 201 ALA A CA 1
ATOM 1591 C C . ALA A 1 201 ? -10.491 21.384 12.051 1.00 75.56 201 ALA A C 1
ATOM 1593 O O . ALA A 1 201 ? -10.288 20.866 13.158 1.00 75.56 201 ALA A O 1
ATOM 1594 N N . PHE A 1 202 ? -11.242 20.797 11.122 1.00 81.00 202 PHE A N 1
ATOM 1595 C CA . PHE A 1 202 ? -11.821 19.472 11.277 1.00 81.00 202 PHE A CA 1
ATOM 1596 C C . PHE A 1 202 ? -10.705 18.430 11.397 1.00 81.00 202 PHE A C 1
ATOM 1598 O O . PHE A 1 202 ? -9.807 18.335 10.559 1.00 81.00 202 PHE A O 1
ATOM 1605 N N . LYS A 1 203 ? -10.757 17.626 12.462 1.00 84.56 203 LYS A N 1
ATOM 1606 C CA . LYS A 1 203 ? -9.866 16.477 12.636 1.00 84.56 203 LYS A CA 1
ATOM 1607 C C . LYS A 1 203 ? -10.486 15.274 11.930 1.00 84.56 203 LYS A C 1
ATOM 1609 O O . LYS A 1 203 ? -11.417 14.676 12.462 1.00 84.56 203 LYS A O 1
ATOM 1614 N N . HIS A 1 204 ? -9.976 14.929 10.752 1.00 85.81 204 HIS A N 1
ATOM 1615 C CA . HIS A 1 204 ? -10.450 13.775 9.982 1.00 85.81 204 HIS A CA 1
ATOM 1616 C C . HIS A 1 204 ? -9.792 12.472 10.438 1.00 85.81 204 HIS A C 1
ATOM 1618 O O . HIS A 1 204 ? -8.602 12.447 10.759 1.00 85.81 204 HIS A O 1
ATOM 1624 N N . GLY A 1 205 ? -10.566 11.384 10.446 1.00 87.31 205 GLY A N 1
ATOM 1625 C CA . GLY A 1 205 ? -10.029 10.030 10.583 1.00 87.31 205 GLY A CA 1
ATOM 1626 C C . GLY A 1 205 ? -9.291 9.594 9.313 1.00 87.31 205 GLY A C 1
ATOM 1627 O O . GLY A 1 205 ? -9.549 10.117 8.228 1.00 87.31 205 GLY A O 1
ATOM 1628 N N . LEU A 1 206 ? -8.379 8.624 9.435 1.00 85.25 206 LEU A N 1
ATOM 1629 C CA . LEU A 1 206 ? -7.614 8.101 8.296 1.00 85.25 206 LEU A CA 1
ATOM 1630 C C . LEU A 1 206 ? -8.532 7.542 7.199 1.00 85.25 206 LEU A C 1
ATOM 1632 O O . LEU A 1 206 ? -8.328 7.840 6.028 1.00 85.25 206 LEU A O 1
ATOM 1636 N N . ASP A 1 207 ? -9.576 6.813 7.591 1.00 85.81 207 ASP A N 1
ATOM 1637 C CA . ASP A 1 207 ? -10.549 6.225 6.664 1.00 85.81 207 ASP A CA 1
ATOM 1638 C C . ASP A 1 207 ? -11.311 7.307 5.887 1.00 85.81 207 ASP A C 1
ATOM 1640 O O . ASP A 1 207 ? -11.564 7.175 4.693 1.00 85.81 207 ASP A O 1
ATOM 1644 N N . THR A 1 208 ? -11.622 8.428 6.546 1.00 85.06 208 THR A N 1
ATOM 1645 C CA . THR A 1 208 ? -12.261 9.584 5.912 1.00 85.06 208 THR A CA 1
ATOM 1646 C C . THR A 1 208 ? -11.333 10.208 4.872 1.00 85.06 208 THR A C 1
ATOM 1648 O O . THR A 1 208 ? -11.757 10.464 3.750 1.00 85.06 208 THR A O 1
ATOM 1651 N N . LEU A 1 209 ? -10.054 10.404 5.205 1.00 87.69 209 LEU A N 1
ATOM 1652 C CA . LEU A 1 209 ? -9.063 10.929 4.260 1.00 87.69 209 LEU A CA 1
ATOM 1653 C C . LEU A 1 209 ? -8.831 9.980 3.079 1.00 87.69 209 LEU A C 1
ATOM 1655 O O . LEU A 1 209 ? -8.674 10.443 1.951 1.00 87.69 209 LEU A O 1
ATOM 1659 N N . GLN A 1 210 ? -8.849 8.668 3.322 1.00 88.12 210 GLN A N 1
ATOM 1660 C CA . GLN A 1 210 ? -8.741 7.667 2.266 1.00 88.12 210 GLN A CA 1
ATOM 1661 C C . GLN A 1 210 ? -9.947 7.725 1.320 1.00 88.12 210 GLN A C 1
ATOM 1663 O O . GLN A 1 210 ? -9.755 7.797 0.111 1.00 88.12 210 GLN A O 1
ATOM 1668 N N . LEU A 1 211 ? -11.169 7.818 1.854 1.00 88.25 211 LEU A N 1
ATOM 1669 C CA . LEU A 1 211 ? -12.390 7.951 1.053 1.00 88.25 211 LEU A CA 1
ATOM 1670 C C . LEU A 1 211 ? -12.372 9.205 0.163 1.00 88.25 211 LEU A C 1
ATOM 1672 O O . LEU A 1 211 ? -12.713 9.141 -1.019 1.00 88.25 211 LEU A O 1
ATOM 1676 N N . PHE A 1 212 ? -11.944 10.343 0.711 1.00 90.12 212 PHE A N 1
ATOM 1677 C CA . PHE A 1 212 ? -11.780 11.582 -0.053 1.00 90.12 212 PHE A CA 1
ATOM 1678 C C . PHE A 1 212 ? -10.689 11.453 -1.129 1.00 90.12 212 PHE A C 1
ATOM 1680 O O . PHE A 1 212 ? -10.883 11.919 -2.252 1.00 90.12 212 PHE A O 1
ATOM 1687 N N . SER A 1 213 ? -9.592 10.742 -0.843 1.00 88.94 213 SER A N 1
ATOM 1688 C CA . SER A 1 213 ? -8.543 10.465 -1.832 1.00 88.94 213 SER A CA 1
ATOM 1689 C C . SER A 1 213 ? -9.014 9.550 -2.965 1.00 88.94 213 SER A C 1
ATOM 1691 O O . SER A 1 213 ? -8.681 9.803 -4.123 1.00 88.94 213 SER A O 1
ATOM 1693 N N . ASP A 1 214 ? -9.797 8.514 -2.659 1.00 88.25 214 ASP A N 1
ATOM 1694 C CA . ASP A 1 214 ? -10.355 7.588 -3.652 1.00 88.25 214 ASP A CA 1
ATOM 1695 C C . ASP A 1 214 ? -11.354 8.310 -4.563 1.00 88.25 214 ASP A C 1
ATOM 1697 O O . ASP A 1 214 ? -11.328 8.172 -5.789 1.00 88.25 214 ASP A O 1
ATOM 1701 N N . MET A 1 215 ? -12.180 9.178 -3.971 1.00 86.00 215 MET A N 1
ATOM 1702 C CA . MET A 1 215 ? -13.060 10.078 -4.713 1.00 86.00 215 MET A CA 1
ATOM 1703 C C . MET A 1 215 ? -12.318 11.266 -5.339 1.00 86.00 215 MET A C 1
ATOM 1705 O O . MET A 1 215 ? -12.925 12.014 -6.101 1.00 86.00 215 MET A O 1
ATOM 1709 N N . LYS A 1 216 ? -11.007 11.420 -5.107 1.00 86.88 216 LYS A N 1
ATOM 1710 C CA . LYS A 1 216 ? -10.162 12.538 -5.565 1.00 86.88 216 LYS A CA 1
ATOM 1711 C C . LYS A 1 216 ? -10.803 13.917 -5.312 1.00 86.88 216 LYS A C 1
ATOM 1713 O O . LYS A 1 216 ? -10.768 14.775 -6.194 1.00 86.88 216 LYS A O 1
ATOM 1718 N N . VAL A 1 217 ? -11.427 14.090 -4.149 1.00 87.81 217 VAL A N 1
ATOM 1719 C CA . VAL A 1 217 ? -11.972 15.365 -3.654 1.00 87.81 217 VAL A CA 1
ATOM 1720 C C . VAL A 1 217 ? -11.187 15.743 -2.404 1.00 87.81 217 VAL A C 1
ATOM 1722 O O . VAL A 1 217 ? -10.931 14.887 -1.561 1.00 87.81 217 VAL A O 1
ATOM 1725 N N . ASP A 1 218 ? -10.798 17.009 -2.267 1.00 84.69 218 ASP A N 1
ATOM 1726 C CA . ASP A 1 218 ? -10.057 17.455 -1.090 1.00 84.69 218 ASP A CA 1
ATOM 1727 C C . ASP A 1 218 ? -10.954 17.451 0.155 1.00 84.69 218 ASP A C 1
ATOM 1729 O O . ASP A 1 218 ? -12.026 18.060 0.183 1.00 84.69 218 ASP A O 1
ATOM 1733 N N . ALA A 1 219 ? -10.501 16.772 1.212 1.00 86.06 219 ALA A N 1
ATOM 1734 C CA . ALA A 1 219 ? -11.221 16.750 2.478 1.00 86.06 219 ALA A CA 1
ATOM 1735 C C . ALA A 1 219 ? -11.303 18.178 3.059 1.00 86.06 219 ALA A C 1
ATOM 1737 O O . ALA A 1 219 ? -10.268 18.846 3.182 1.00 86.06 219 ALA A O 1
ATOM 1738 N N . PRO A 1 220 ? -12.499 18.652 3.456 1.00 87.62 220 PRO A N 1
ATOM 1739 C CA . PRO A 1 220 ? -12.691 20.028 3.892 1.00 87.62 220 PRO A CA 1
ATOM 1740 C C . PRO A 1 220 ? -11.965 20.236 5.217 1.00 87.62 220 PRO A C 1
ATOM 1742 O O . PRO A 1 220 ? -12.286 19.594 6.217 1.00 87.62 220 PRO A O 1
ATOM 1745 N N . LYS A 1 221 ? -10.949 21.098 5.235 1.00 85.50 221 LYS A N 1
ATOM 1746 C CA . LYS A 1 221 ? -10.103 21.292 6.420 1.00 85.50 221 LYS A CA 1
ATOM 1747 C C . LYS A 1 221 ? -10.804 22.179 7.434 1.00 85.50 221 LYS A C 1
ATOM 1749 O O . LYS A 1 221 ? -10.740 21.894 8.625 1.00 85.50 221 LYS A O 1
ATOM 1754 N N . ASN A 1 222 ? -11.525 23.190 6.957 1.00 86.19 222 ASN A N 1
ATOM 1755 C CA . ASN A 1 222 ? -12.225 24.161 7.787 1.00 86.19 222 ASN A CA 1
ATOM 1756 C C . ASN A 1 222 ? -13.688 24.315 7.343 1.00 86.19 222 ASN A C 1
ATOM 1758 O O . ASN A 1 222 ? -14.096 23.821 6.292 1.00 86.19 222 ASN A O 1
ATOM 1762 N N . ARG A 1 223 ? -14.490 25.038 8.138 1.00 84.81 223 ARG A N 1
ATOM 1763 C CA . ARG A 1 223 ? -15.904 25.334 7.835 1.00 84.81 223 ARG A CA 1
ATOM 1764 C C . ARG A 1 223 ? -16.092 26.011 6.472 1.00 84.81 223 ARG A C 1
ATOM 1766 O O . ARG A 1 223 ? -17.083 25.739 5.801 1.00 84.81 223 ARG A O 1
ATOM 1773 N N . ASP A 1 224 ? -15.138 26.841 6.070 1.00 86.38 224 ASP A N 1
ATOM 1774 C CA . ASP A 1 224 ? -15.202 27.617 4.829 1.00 86.38 224 ASP A CA 1
ATOM 1775 C C . ASP A 1 224 ? -14.932 26.759 3.577 1.00 86.38 224 ASP A C 1
ATOM 1777 O O . ASP A 1 224 ? -15.358 27.116 2.484 1.00 86.38 224 ASP A O 1
ATOM 1781 N N . ASP A 1 225 ? -14.308 25.585 3.738 1.00 85.25 225 ASP A N 1
ATOM 1782 C CA . ASP A 1 225 ? -14.030 24.647 2.639 1.00 85.25 225 ASP A CA 1
ATOM 1783 C C . ASP A 1 225 ? -15.203 23.689 2.363 1.00 85.25 225 ASP A C 1
ATOM 1785 O O . ASP A 1 225 ? -15.231 23.000 1.342 1.00 85.25 225 ASP A O 1
ATOM 1789 N N . VAL A 1 226 ? -16.182 23.621 3.274 1.00 85.06 226 VAL A N 1
ATOM 1790 C CA . VAL A 1 226 ? -17.329 22.704 3.169 1.00 85.06 226 VAL A CA 1
ATOM 1791 C C . VAL A 1 226 ? -18.184 22.978 1.925 1.00 85.06 226 VAL A C 1
ATOM 1793 O O . VAL A 1 226 ? -18.494 22.011 1.229 1.00 85.06 226 VAL A O 1
ATOM 1796 N N . PRO A 1 227 ? -18.546 24.234 1.584 1.00 91.06 227 PRO A N 1
ATOM 1797 C CA . PRO A 1 227 ? -19.340 24.511 0.386 1.00 91.06 227 PRO A CA 1
ATOM 1798 C C . PRO A 1 227 ? -18.643 24.044 -0.896 1.00 91.06 227 PRO A C 1
ATOM 1800 O O . PRO A 1 227 ? -19.257 23.378 -1.723 1.00 91.06 227 PRO A O 1
ATOM 1803 N N . LYS A 1 228 ? -17.336 24.302 -1.010 1.00 88.75 228 LYS A N 1
ATOM 1804 C CA . LYS A 1 228 ? -16.537 23.896 -2.170 1.00 88.75 228 LYS A CA 1
ATOM 1805 C C . LYS A 1 228 ? -16.438 22.372 -2.297 1.00 88.75 228 LYS A C 1
ATOM 1807 O O . LYS A 1 228 ? -16.628 21.829 -3.379 1.00 88.75 228 LYS A O 1
ATOM 1812 N N . CYS A 1 229 ? -16.221 21.670 -1.183 1.00 87.50 229 CYS A N 1
ATOM 1813 C CA . CYS A 1 229 ? -16.218 20.206 -1.162 1.00 87.50 229 CYS A CA 1
ATOM 1814 C C . CYS A 1 229 ? -17.568 19.618 -1.619 1.00 87.50 229 CYS A C 1
ATOM 1816 O O . CYS A 1 229 ? -17.601 18.646 -2.373 1.00 87.50 229 CYS A O 1
ATOM 1818 N N . LEU A 1 230 ? -18.690 20.224 -1.215 1.00 89.00 230 LEU A N 1
ATOM 1819 C CA . LEU A 1 230 ? -20.018 19.796 -1.663 1.00 89.00 230 LEU A CA 1
ATOM 1820 C C . LEU A 1 230 ? -20.225 20.006 -3.169 1.00 89.00 230 LEU A C 1
ATOM 1822 O O . LEU A 1 230 ? -20.823 19.149 -3.820 1.00 89.00 230 LEU A O 1
ATOM 1826 N N . GLU A 1 231 ? -19.736 21.108 -3.738 1.00 91.69 231 GLU A N 1
ATOM 1827 C CA . GLU A 1 231 ? -19.782 21.348 -5.186 1.00 91.69 231 GLU A CA 1
ATOM 1828 C C . GLU A 1 231 ? -18.979 20.293 -5.961 1.00 91.69 231 GLU A C 1
ATOM 1830 O O . GLU A 1 231 ? -19.503 19.688 -6.902 1.00 91.69 231 GLU A O 1
ATOM 1835 N N . ASP A 1 232 ? -17.755 19.995 -5.519 1.00 88.31 232 ASP A N 1
ATOM 1836 C CA . ASP A 1 232 ? -16.890 18.992 -6.148 1.00 88.31 232 ASP A CA 1
ATOM 1837 C C . ASP A 1 232 ? -17.479 17.570 -6.053 1.00 88.31 232 ASP A C 1
ATOM 1839 O O . ASP A 1 232 ? -17.454 16.810 -7.029 1.00 88.31 232 ASP A O 1
ATOM 1843 N N . LEU A 1 233 ? -18.080 17.215 -4.910 1.00 89.94 233 LEU A N 1
ATOM 1844 C CA . LEU A 1 233 ? -18.788 15.941 -4.731 1.00 89.94 233 LEU A CA 1
ATOM 1845 C C . LEU A 1 233 ? -20.008 15.827 -5.650 1.00 89.94 233 LEU A C 1
ATOM 1847 O O . LEU A 1 233 ? -20.208 14.790 -6.287 1.00 89.94 233 LEU A O 1
ATOM 1851 N N . ASN A 1 234 ? -20.812 16.886 -5.755 1.00 90.19 234 ASN A N 1
ATOM 1852 C CA . ASN A 1 234 ? -21.981 16.902 -6.633 1.00 90.19 234 ASN A CA 1
ATOM 1853 C C . ASN A 1 234 ? -21.586 16.810 -8.110 1.00 90.19 234 ASN A C 1
ATOM 1855 O O . ASN A 1 234 ? -22.241 16.103 -8.880 1.00 90.19 234 ASN A O 1
ATOM 1859 N N . LYS A 1 235 ? -20.484 17.455 -8.505 1.00 92.88 235 LYS A N 1
ATOM 1860 C CA . LYS A 1 235 ? -19.932 17.336 -9.856 1.00 92.88 235 LYS A CA 1
ATOM 1861 C C . LYS A 1 235 ? -19.508 15.898 -10.166 1.00 92.88 235 LYS A C 1
ATOM 1863 O O . LYS A 1 235 ? -19.921 15.350 -11.186 1.00 92.88 235 LYS A O 1
ATOM 1868 N N . ARG A 1 236 ? -18.764 15.253 -9.259 1.00 86.44 236 ARG A N 1
ATOM 1869 C CA . ARG A 1 236 ? -18.365 13.838 -9.385 1.00 86.44 236 ARG A CA 1
ATOM 1870 C C . ARG A 1 236 ? -19.558 12.893 -9.472 1.00 86.44 236 ARG A C 1
ATOM 1872 O O . ARG A 1 236 ? -19.538 11.946 -10.256 1.00 86.44 236 ARG A O 1
ATOM 1879 N N . LEU A 1 237 ? -20.605 13.157 -8.694 1.00 87.62 237 LEU A N 1
ATOM 1880 C CA . LEU A 1 237 ? -21.852 12.400 -8.759 1.00 87.62 237 LEU A CA 1
ATOM 1881 C C . LEU A 1 237 ? -22.528 12.540 -10.134 1.00 87.62 237 LEU A C 1
ATOM 1883 O O . LEU A 1 237 ? -23.070 11.561 -10.645 1.00 87.62 237 LEU A O 1
ATOM 1887 N N . GLY A 1 238 ? -22.492 13.735 -10.729 1.00 88.44 238 GLY A N 1
ATOM 1888 C CA . GLY A 1 238 ? -22.977 13.992 -12.088 1.00 88.44 238 GLY A CA 1
ATOM 1889 C C . GLY A 1 238 ? -22.192 13.211 -13.141 1.00 88.44 238 GLY A C 1
ATOM 1890 O O . GLY A 1 238 ? -22.777 12.414 -13.869 1.00 88.44 238 GLY A O 1
ATOM 1891 N N . GLU A 1 239 ? -20.863 13.351 -13.139 1.00 86.94 239 GLU A N 1
ATOM 1892 C CA . GLU A 1 239 ? -19.963 12.631 -14.054 1.00 86.94 239 GLU A CA 1
ATOM 1893 C C . GLU A 1 239 ? -20.175 11.110 -13.980 1.00 86.94 239 GLU A C 1
ATOM 1895 O O . GLU A 1 239 ? -20.261 10.434 -15.004 1.00 86.94 239 GLU A O 1
ATOM 1900 N N . TYR A 1 240 ? -20.325 10.565 -12.768 1.00 85.75 240 TYR A N 1
ATOM 1901 C CA . TYR A 1 240 ? -20.587 9.141 -12.565 1.00 85.75 240 TYR A CA 1
ATOM 1902 C C . TYR A 1 240 ? -21.933 8.693 -13.148 1.00 85.75 240 TYR A C 1
ATOM 1904 O O . TYR A 1 240 ? -22.010 7.638 -13.777 1.00 85.75 240 TYR A O 1
ATOM 1912 N N . LYS A 1 241 ? -22.996 9.489 -12.978 1.00 84.00 241 LYS A N 1
ATOM 1913 C CA . LYS A 1 241 ? -24.311 9.189 -13.568 1.00 84.00 241 LYS A CA 1
ATOM 1914 C C . LYS A 1 241 ? -24.262 9.191 -15.096 1.00 84.00 241 LYS A C 1
ATOM 1916 O O . LYS A 1 241 ? -24.921 8.358 -15.716 1.00 84.00 241 LYS A O 1
ATOM 1921 N N . ASP A 1 242 ? -23.482 10.078 -15.701 1.00 87.06 242 ASP A N 1
ATOM 1922 C CA . ASP A 1 242 ? -23.329 10.128 -17.157 1.00 87.06 242 ASP A CA 1
ATOM 1923 C C . ASP A 1 242 ? -22.489 8.955 -17.679 1.00 87.06 242 ASP A C 1
ATOM 1925 O O . ASP A 1 242 ? -22.887 8.290 -18.636 1.00 87.06 242 ASP A O 1
ATOM 1929 N N . LEU A 1 243 ? -21.401 8.607 -16.983 1.00 81.12 243 LEU A N 1
ATOM 1930 C CA . LEU A 1 243 ? -20.624 7.388 -17.241 1.00 81.12 243 LEU A CA 1
ATOM 1931 C C . LEU A 1 243 ? -21.498 6.130 -17.176 1.00 81.12 243 LEU A C 1
ATOM 1933 O O . LEU A 1 243 ? -21.412 5.279 -18.058 1.00 81.12 243 LEU A O 1
ATOM 1937 N N . GLN A 1 244 ? -22.378 6.020 -16.176 1.00 73.69 244 GLN A N 1
ATOM 1938 C CA . GLN A 1 244 ? -23.305 4.892 -16.064 1.00 73.69 244 GLN A CA 1
ATOM 1939 C C . GLN A 1 244 ? -24.259 4.785 -17.260 1.00 73.69 244 GLN A C 1
ATOM 1941 O O . GLN A 1 244 ? -24.513 3.675 -17.731 1.00 73.69 244 GLN A O 1
ATOM 1946 N N . LYS A 1 245 ? -24.775 5.911 -17.769 1.00 82.00 245 LYS A N 1
ATOM 1947 C CA . LYS A 1 245 ? -25.638 5.918 -18.961 1.00 82.00 245 LYS A CA 1
ATOM 1948 C C . LYS A 1 245 ? -24.875 5.461 -20.202 1.00 82.00 245 LYS A C 1
ATOM 1950 O O . LYS A 1 245 ? -25.349 4.579 -20.910 1.00 82.00 245 LYS A O 1
ATOM 1955 N N . VAL A 1 246 ? -23.671 5.991 -20.419 1.00 84.12 246 VAL A N 1
ATOM 1956 C CA . VAL A 1 246 ? -22.824 5.617 -21.564 1.00 84.12 246 VAL A CA 1
ATOM 1957 C C . VAL A 1 246 ? -22.445 4.134 -21.515 1.00 84.12 246 VAL A C 1
ATOM 1959 O O . VAL A 1 246 ? -22.538 3.434 -22.521 1.00 84.12 246 VAL A O 1
ATOM 1962 N N . GLU A 1 247 ? -22.065 3.619 -20.346 1.00 71.94 247 GLU A N 1
ATOM 1963 C CA . GLU A 1 247 ? -21.775 2.193 -20.150 1.00 71.94 247 GLU A CA 1
ATOM 1964 C C . GLU A 1 247 ? -23.003 1.309 -20.403 1.00 71.94 247 GLU A C 1
ATOM 1966 O O . GLU A 1 247 ? -22.888 0.239 -21.007 1.00 71.94 247 GLU A O 1
ATOM 1971 N N . TYR A 1 248 ? -24.192 1.754 -19.989 1.00 72.94 248 TYR A N 1
ATOM 1972 C CA . TYR A 1 248 ? -25.442 1.054 -20.274 1.00 72.94 248 TYR A CA 1
ATOM 1973 C C . TYR A 1 248 ? -25.727 0.994 -21.780 1.00 72.94 248 TYR A C 1
ATOM 1975 O O . TYR A 1 248 ? -25.986 -0.086 -22.313 1.00 72.94 248 TYR A O 1
ATOM 1983 N N . GLU A 1 249 ? -25.613 2.119 -22.485 1.00 80.12 249 GLU A N 1
ATOM 1984 C CA . GLU A 1 249 ? -25.796 2.181 -23.938 1.00 80.12 249 GLU A CA 1
ATOM 1985 C C . GLU A 1 249 ? -24.767 1.320 -24.682 1.00 80.12 249 GLU A C 1
ATOM 1987 O O . GLU A 1 249 ? -25.120 0.555 -25.580 1.00 80.12 249 GLU A O 1
ATOM 1992 N N . ASN A 1 250 ? -23.496 1.370 -24.275 1.00 74.31 250 ASN A N 1
ATOM 1993 C CA . ASN A 1 250 ? -22.437 0.532 -24.838 1.00 74.31 250 ASN A CA 1
ATOM 1994 C C . ASN A 1 250 ? -22.699 -0.957 -24.594 1.00 74.31 250 ASN A C 1
ATOM 1996 O O . ASN A 1 250 ? -22.452 -1.785 -25.474 1.00 74.31 250 ASN A O 1
ATOM 2000 N N . ARG A 1 251 ? -23.220 -1.316 -23.416 1.00 69.19 251 ARG A N 1
ATOM 2001 C CA . ARG A 1 251 ? -23.607 -2.693 -23.098 1.00 69.19 251 ARG A CA 1
ATOM 2002 C C . ARG A 1 251 ? -24.765 -3.168 -23.974 1.00 69.19 251 ARG A C 1
ATOM 2004 O O . ARG A 1 251 ? -24.704 -4.302 -24.447 1.00 69.19 251 ARG A O 1
ATOM 2011 N N . GLN A 1 252 ? -25.773 -2.329 -24.218 1.00 74.81 252 GLN A N 1
ATOM 2012 C CA . GLN A 1 252 ? -26.872 -2.676 -25.125 1.00 74.81 252 GLN A CA 1
ATOM 2013 C C . GLN A 1 252 ? -26.374 -2.860 -26.558 1.00 74.81 252 GLN A C 1
ATOM 2015 O O . GLN A 1 252 ? -26.592 -3.922 -27.132 1.00 74.81 252 GLN A O 1
ATOM 2020 N N . LYS A 1 253 ? -25.572 -1.924 -27.081 1.00 80.56 253 LYS A N 1
ATOM 2021 C CA . LYS A 1 253 ? -24.970 -2.045 -28.421 1.00 80.56 253 LYS A CA 1
ATOM 2022 C C . LYS A 1 253 ? -24.133 -3.318 -28.577 1.00 80.56 253 LYS A C 1
ATOM 2024 O O . LYS A 1 253 ? -24.212 -3.994 -29.597 1.00 80.56 253 LYS A O 1
ATOM 2029 N N . ARG A 1 254 ? -23.349 -3.694 -27.556 1.00 73.81 254 ARG A N 1
ATOM 2030 C CA . ARG A 1 254 ? -22.575 -4.953 -27.557 1.00 73.81 254 ARG A CA 1
ATOM 2031 C C . ARG A 1 254 ? -23.468 -6.193 -27.542 1.00 73.81 254 ARG A C 1
ATOM 2033 O O . ARG A 1 254 ? -23.114 -7.197 -28.154 1.00 73.81 254 ARG A O 1
ATOM 2040 N N . ARG A 1 255 ? -24.599 -6.144 -26.835 1.00 70.25 255 ARG A N 1
ATOM 2041 C CA . ARG A 1 255 ? -25.571 -7.242 -26.786 1.00 70.25 255 ARG A CA 1
ATOM 2042 C C . ARG A 1 255 ? -26.291 -7.399 -28.124 1.00 70.25 255 ARG A C 1
ATOM 2044 O O . ARG A 1 255 ? -26.328 -8.511 -28.633 1.00 70.25 255 ARG A O 1
ATOM 2051 N N . GLU A 1 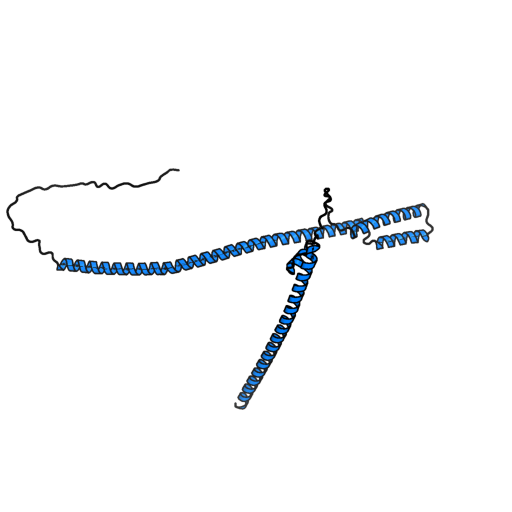256 ? -26.757 -6.304 -28.714 1.00 79.50 256 GLU A N 1
ATOM 2052 C CA . GLU A 1 256 ? -27.376 -6.286 -30.045 1.00 79.50 256 GLU A CA 1
ATOM 2053 C C . GLU A 1 256 ? -26.403 -6.776 -31.124 1.00 79.50 256 GLU A C 1
ATOM 2055 O O . GLU A 1 256 ? -26.763 -7.621 -31.936 1.00 79.50 256 GLU A O 1
ATOM 2060 N N . ALA A 1 257 ? -25.139 -6.342 -31.087 1.00 80.50 257 ALA A N 1
ATOM 2061 C CA . ALA A 1 257 ? -24.113 -6.827 -32.011 1.00 80.50 257 ALA A CA 1
ATOM 2062 C C . ALA A 1 257 ? -23.843 -8.333 -31.854 1.00 80.50 257 ALA A C 1
ATOM 2064 O O . ALA A 1 257 ? -23.664 -9.039 -32.845 1.00 80.50 257 ALA A O 1
ATOM 2065 N N . ARG A 1 258 ? -23.836 -8.847 -30.616 1.00 72.88 258 ARG A N 1
ATOM 2066 C CA . ARG A 1 258 ? -23.665 -10.282 -30.349 1.00 72.88 258 ARG A CA 1
ATOM 2067 C C . ARG A 1 258 ? -24.874 -11.096 -30.809 1.00 72.88 258 ARG A C 1
ATOM 2069 O O . ARG A 1 258 ? -24.691 -12.199 -31.309 1.00 72.88 258 ARG A O 1
ATOM 2076 N N . GLU A 1 259 ? -26.081 -10.567 -30.646 1.00 76.56 259 GLU A N 1
ATOM 2077 C CA . GLU A 1 259 ? -27.320 -11.201 -31.101 1.00 76.56 259 GLU A CA 1
ATOM 2078 C C . GLU A 1 259 ? -27.422 -11.203 -32.632 1.00 76.56 259 GLU A C 1
ATOM 2080 O O . GLU A 1 259 ? -27.722 -12.236 -33.222 1.00 76.56 259 GLU A O 1
ATOM 2085 N N . ALA A 1 260 ? -27.055 -10.100 -33.290 1.00 80.25 260 ALA A N 1
ATOM 2086 C CA . ALA A 1 260 ? -26.953 -10.026 -34.745 1.00 80.25 260 ALA A CA 1
ATOM 2087 C C . ALA A 1 260 ? -25.888 -10.990 -35.295 1.00 80.25 260 ALA A C 1
ATOM 2089 O O . ALA A 1 260 ? -26.146 -11.697 -36.265 1.00 80.25 260 ALA A O 1
ATOM 2090 N N . ALA A 1 261 ? -24.722 -11.080 -34.646 1.00 76.94 261 ALA A N 1
ATOM 2091 C CA . ALA A 1 261 ? -23.681 -12.037 -35.018 1.00 76.94 261 ALA A CA 1
ATOM 2092 C C . ALA A 1 261 ? -24.124 -13.493 -34.800 1.00 76.94 261 ALA A C 1
ATOM 2094 O O . ALA A 1 261 ? -23.845 -14.347 -35.635 1.00 76.94 261 ALA A O 1
ATOM 2095 N N . ALA A 1 262 ? -24.847 -13.780 -33.713 1.00 76.56 262 ALA A N 1
ATOM 2096 C CA . ALA A 1 262 ? -25.410 -15.105 -33.463 1.00 76.56 262 ALA A CA 1
ATOM 2097 C C . ALA A 1 262 ? -26.484 -15.474 -34.499 1.00 76.56 262 ALA A C 1
ATOM 2099 O O . ALA A 1 262 ? -26.519 -16.613 -34.955 1.00 76.56 262 ALA A O 1
ATOM 2100 N N . LYS A 1 263 ? -27.318 -14.513 -34.912 1.00 79.00 263 LYS A N 1
ATOM 2101 C CA . LYS A 1 263 ? -28.324 -14.717 -35.957 1.00 79.00 263 LYS A CA 1
ATOM 2102 C C . LYS A 1 263 ? -27.682 -14.947 -37.328 1.00 79.00 263 LYS A C 1
ATOM 2104 O O . LYS A 1 263 ? -28.052 -15.902 -37.994 1.00 79.00 263 LYS A O 1
ATOM 2109 N N . ALA A 1 264 ? -26.672 -14.158 -37.698 1.00 74.56 264 ALA A N 1
ATOM 2110 C CA . ALA A 1 264 ? -25.916 -14.356 -38.936 1.00 74.56 264 ALA A CA 1
ATOM 2111 C C . ALA A 1 264 ? -25.174 -15.7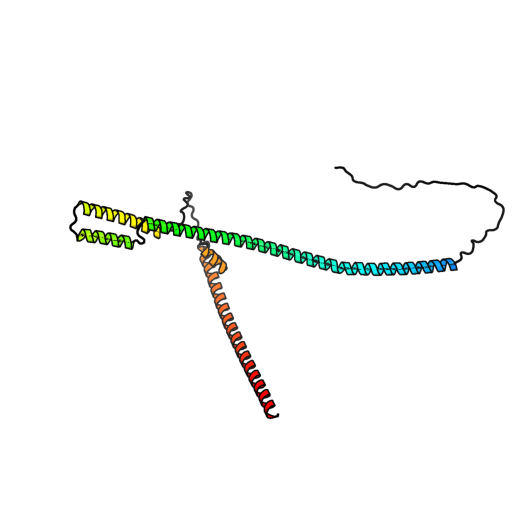06 -38.957 1.00 74.56 264 ALA A C 1
ATOM 2113 O O . ALA A 1 264 ? -25.150 -16.383 -39.979 1.00 74.56 264 ALA A O 1
ATOM 2114 N N . ALA A 1 265 ? -24.612 -16.134 -37.821 1.00 71.25 265 ALA A N 1
ATOM 2115 C CA . ALA A 1 265 ? -23.982 -17.447 -37.697 1.00 71.25 265 ALA A CA 1
ATOM 2116 C C . ALA A 1 265 ? -24.999 -18.599 -37.803 1.00 71.25 265 ALA A C 1
ATOM 2118 O O . ALA A 1 265 ? -24.693 -19.627 -38.401 1.00 71.25 265 ALA A O 1
ATOM 2119 N N . ALA A 1 266 ? -26.208 -18.431 -37.258 1.00 73.38 266 ALA A N 1
ATOM 2120 C CA . ALA A 1 266 ? -27.284 -19.410 -37.403 1.00 73.38 266 ALA A CA 1
ATOM 2121 C C . ALA A 1 266 ? -27.795 -19.504 -38.853 1.00 73.38 266 ALA A C 1
ATOM 2123 O O . ALA A 1 266 ? -28.075 -20.598 -39.328 1.00 73.38 266 ALA A O 1
ATOM 2124 N N . GLU A 1 267 ? -27.863 -18.383 -39.573 1.00 71.31 267 GLU A N 1
ATOM 2125 C CA . GLU A 1 267 ? -28.289 -18.330 -40.980 1.00 71.31 267 GLU A CA 1
ATOM 2126 C C . GLU A 1 267 ? -27.251 -18.985 -41.910 1.00 71.31 267 GLU A C 1
ATOM 2128 O O . GLU A 1 267 ? -27.602 -19.791 -42.767 1.00 71.31 267 GLU A O 1
ATOM 2133 N N . GLN A 1 268 ? -25.957 -18.752 -41.662 1.00 70.06 268 GLN A N 1
ATOM 2134 C CA . GLN A 1 268 ? -24.866 -19.437 -42.368 1.00 70.06 268 GLN A CA 1
ATOM 2135 C C . GLN A 1 268 ? -24.816 -20.945 -42.065 1.00 70.06 268 GLN A C 1
ATOM 2137 O O . GLN A 1 268 ? -24.469 -21.746 -42.936 1.00 70.06 268 GLN A O 1
ATOM 2142 N N . ALA A 1 269 ? -25.176 -21.357 -40.845 1.00 69.88 269 ALA A N 1
ATOM 2143 C CA . ALA A 1 269 ? -25.298 -22.771 -40.487 1.00 69.88 269 ALA A CA 1
ATOM 2144 C C . ALA A 1 269 ? -26.492 -23.452 -41.189 1.00 69.88 269 ALA A C 1
ATOM 2146 O O . ALA A 1 269 ? -26.384 -24.607 -41.592 1.00 69.88 269 ALA A O 1
ATOM 2147 N N . ASP A 1 270 ? -27.606 -22.741 -41.387 1.00 69.38 270 ASP A N 1
ATOM 2148 C CA . ASP A 1 270 ? -28.780 -23.256 -42.111 1.00 69.38 270 ASP A CA 1
ATOM 2149 C C . ASP A 1 270 ? -28.535 -23.330 -43.636 1.00 69.38 270 ASP A C 1
ATOM 2151 O O . ASP A 1 270 ? -28.941 -24.287 -44.296 1.00 69.38 270 ASP A O 1
ATOM 2155 N N . GLU A 1 271 ? -27.794 -22.378 -44.219 1.00 66.31 271 GLU A N 1
ATOM 2156 C CA . GLU A 1 271 ? -27.386 -22.440 -45.635 1.00 66.31 271 GLU A CA 1
ATOM 2157 C C . GLU A 1 271 ? -26.380 -23.565 -45.921 1.00 66.31 271 GLU A C 1
ATOM 2159 O O . GLU A 1 271 ? -26.486 -24.248 -46.942 1.00 66.31 271 GLU A O 1
ATOM 2164 N N . THR A 1 272 ? -25.430 -23.803 -45.013 1.00 65.19 272 THR A N 1
ATOM 2165 C CA . THR A 1 272 ? -24.469 -24.913 -45.144 1.00 65.19 272 THR A CA 1
ATOM 2166 C C . THR A 1 272 ? -25.123 -26.281 -44.936 1.00 65.19 272 THR A C 1
ATOM 2168 O O . THR A 1 272 ? -24.751 -27.235 -45.621 1.00 65.19 272 THR A O 1
ATOM 2171 N N . ALA A 1 273 ? -26.147 -26.380 -44.081 1.00 65.12 273 ALA A N 1
ATOM 2172 C CA . ALA A 1 273 ? -26.949 -27.595 -43.927 1.00 65.12 273 ALA A CA 1
ATOM 2173 C C . ALA A 1 273 ? -27.769 -27.924 -45.190 1.00 65.12 273 ALA A C 1
ATOM 2175 O O . ALA A 1 273 ? -27.767 -29.069 -45.638 1.00 65.12 273 ALA A O 1
ATOM 2176 N N . LYS A 1 274 ? -28.393 -26.924 -45.829 1.00 64.56 274 LYS A N 1
ATOM 2177 C CA . LYS A 1 274 ? -29.158 -27.125 -47.077 1.00 64.56 274 LYS A CA 1
ATOM 2178 C C . LYS A 1 274 ? -28.280 -27.524 -48.263 1.00 64.56 274 LYS A C 1
ATOM 2180 O O . LYS A 1 274 ? -28.707 -28.325 -49.089 1.00 64.56 274 LYS A O 1
ATOM 2185 N N . GLN A 1 275 ? -27.051 -27.007 -48.344 1.00 59.22 275 GLN A N 1
ATOM 2186 C CA . GLN A 1 275 ? -26.101 -27.404 -49.391 1.00 59.22 275 GLN A CA 1
ATOM 2187 C C . GLN A 1 275 ? -25.617 -28.854 -49.221 1.00 59.22 275 GLN A C 1
ATOM 2189 O O . GLN A 1 275 ? -25.480 -29.557 -50.223 1.00 59.22 275 GLN A O 1
ATOM 2194 N N . ALA A 1 276 ? -25.425 -29.320 -47.981 1.00 58.78 276 ALA A N 1
ATOM 2195 C CA . ALA A 1 276 ? -25.058 -30.708 -47.689 1.00 58.78 276 ALA A CA 1
ATOM 2196 C C . ALA A 1 276 ? -26.182 -31.705 -48.042 1.00 58.78 276 ALA A C 1
ATOM 2198 O O . ALA A 1 276 ? -25.910 -32.774 -48.592 1.00 58.78 276 ALA A O 1
ATOM 2199 N N . GLU A 1 277 ? -27.443 -31.334 -47.809 1.00 58.06 277 GLU A N 1
ATOM 2200 C CA . GLU A 1 277 ? -28.606 -32.179 -48.112 1.00 58.06 277 GLU A CA 1
ATOM 2201 C C . GLU A 1 277 ? -28.849 -32.329 -49.629 1.00 58.06 277 GLU A C 1
ATOM 2203 O O . GLU A 1 277 ? -29.210 -33.403 -50.106 1.00 58.06 277 GLU A O 1
ATOM 2208 N N . THR A 1 278 ? -28.553 -31.301 -50.436 1.00 56.53 278 THR A N 1
ATOM 2209 C CA . THR A 1 278 ? -28.644 -31.403 -51.907 1.00 56.53 278 THR A CA 1
ATOM 2210 C C . THR A 1 278 ? -27.568 -32.280 -52.548 1.00 56.53 278 THR A C 1
ATOM 2212 O O . THR A 1 278 ? -27.778 -32.772 -53.654 1.00 56.53 278 THR A O 1
ATOM 2215 N N . THR A 1 279 ? -26.434 -32.508 -51.879 1.00 54.09 279 THR A N 1
ATOM 2216 C CA . THR A 1 279 ? -25.358 -33.368 -52.400 1.00 54.09 279 THR A CA 1
ATOM 2217 C C . THR A 1 279 ? -25.574 -34.863 -52.149 1.00 54.09 279 THR A C 1
ATOM 2219 O O . THR A 1 279 ? -25.075 -35.667 -52.933 1.00 54.09 279 THR A O 1
ATOM 2222 N N . GLU A 1 280 ? -26.349 -35.256 -51.130 1.00 52.97 280 GLU A N 1
ATOM 2223 C CA . GLU A 1 280 ? -26.662 -36.674 -50.857 1.00 52.97 280 GLU A CA 1
ATOM 2224 C C . GLU A 1 280 ? -27.804 -37.238 -51.721 1.00 52.97 280 GLU A C 1
ATOM 2226 O O . GLU A 1 280 ? -27.901 -38.448 -51.881 1.00 52.97 280 GLU A O 1
ATOM 2231 N N . VAL A 1 281 ? -28.643 -36.395 -52.333 1.00 53.22 281 VAL A N 1
ATOM 2232 C CA . VAL A 1 281 ? -29.768 -36.848 -53.184 1.00 53.22 281 VAL A CA 1
ATOM 2233 C C . VAL A 1 281 ? -29.344 -37.114 -54.644 1.00 53.22 281 VAL A C 1
ATOM 2235 O O . VAL A 1 281 ? -30.106 -37.681 -55.424 1.00 53.22 281 VAL A O 1
ATOM 2238 N N . THR A 1 282 ? -28.121 -36.738 -55.032 1.00 48.84 282 THR A N 1
ATOM 2239 C CA . THR A 1 282 ? -27.580 -36.926 -56.397 1.00 48.84 282 THR A CA 1
ATOM 2240 C C . THR A 1 282 ? -26.500 -38.009 -56.526 1.00 48.84 282 THR A C 1
ATOM 2242 O O . THR A 1 282 ? -25.927 -38.145 -57.609 1.00 48.84 282 THR A O 1
ATOM 2245 N N . ALA A 1 283 ? -26.219 -38.763 -55.459 1.00 44.12 283 ALA A N 1
ATOM 2246 C CA . ALA A 1 283 ? -25.337 -39.937 -55.469 1.00 44.12 283 ALA A CA 1
ATOM 2247 C C . ALA A 1 283 ? -26.160 -41.233 -55.425 1.00 44.12 283 ALA A C 1
ATOM 2249 O O . ALA A 1 283 ? -25.755 -42.198 -56.112 1.00 44.12 283 ALA A O 1
#

InterPro domains:
  IPR039604 Nuclear segregation protein Bfr1 [PTHR31027] (4-179)

pLDDT: mean 74.41, std 19.32, range [29.34, 96.56]